Protein AF-A0A7C4VGH4-F1 (afdb_monomer_lite)

Secondary structure (DSSP, 8-state):
--------------PPP---------HHHHHHHHHHHHHHHHSS--------PPP----PPPGGG----TTHHHHHHHIIIIIITTS-HHHHHHHHHSSSPSSTTTTHHHHHHHHHHHHHHHHH--HHHHHHHHHHHHHHHTT--TTS--SSS-GGGTTSTTHHHHHHHHHHHHHHHHHHH--HHHHHHHHHHHHH-

Structure (mmCIF, N/CA/C/O backbone):
data_AF-A0A7C4VGH4-F1
#
_entry.id   AF-A0A7C4VGH4-F1
#
loop_
_atom_site.group_PDB
_atom_site.id
_atom_site.type_symbol
_atom_site.label_atom_id
_atom_site.label_alt_id
_atom_site.label_comp_id
_atom_site.label_asym_id
_atom_site.label_entity_id
_atom_site.label_seq_id
_atom_site.pdbx_PDB_ins_code
_atom_site.Cartn_x
_atom_site.Cartn_y
_atom_site.Cartn_z
_atom_site.occupancy
_atom_site.B_iso_or_equiv
_atom_site.auth_seq_id
_atom_site.auth_comp_id
_atom_site.auth_asym_id
_atom_site.auth_atom_id
_atom_site.pdbx_PDB_model_num
ATOM 1 N N . MET A 1 1 ? 42.810 -84.597 98.123 1.00 38.22 1 MET A N 1
ATOM 2 C CA . MET A 1 1 ? 43.592 -83.601 98.888 1.00 38.22 1 MET A CA 1
ATOM 3 C C . MET A 1 1 ? 42.837 -82.286 98.804 1.00 38.22 1 MET A C 1
ATOM 5 O O . MET A 1 1 ? 42.809 -81.702 97.735 1.00 38.22 1 MET A O 1
ATOM 9 N N . ASN A 1 2 ? 41.907 -82.089 99.745 1.00 35.78 2 ASN A N 1
ATOM 10 C CA . ASN A 1 2 ? 41.970 -81.128 100.873 1.00 35.78 2 ASN A CA 1
ATOM 11 C C . ASN A 1 2 ? 41.514 -79.740 100.384 1.00 35.78 2 ASN A C 1
ATOM 13 O O . ASN A 1 2 ? 42.068 -79.248 99.418 1.00 35.78 2 ASN A O 1
ATOM 17 N N . SER A 1 3 ? 40.523 -79.043 100.936 1.00 38.53 3 SER A N 1
ATOM 18 C CA . SER A 1 3 ? 39.948 -79.003 102.288 1.00 38.53 3 SER A CA 1
ATOM 19 C C . SER A 1 3 ? 38.599 -78.262 102.170 1.00 38.53 3 SER A C 1
ATOM 21 O O . SER A 1 3 ? 38.535 -77.242 101.492 1.00 38.53 3 SER A O 1
ATOM 23 N N . LEU A 1 4 ? 37.458 -78.814 102.598 1.00 36.56 4 LEU A N 1
ATOM 24 C CA . LEU A 1 4 ? 36.802 -78.544 103.896 1.00 36.56 4 LEU A CA 1
ATOM 25 C C . LEU A 1 4 ? 37.105 -77.144 104.457 1.00 36.56 4 LEU A C 1
ATOM 27 O O . LEU A 1 4 ? 38.232 -76.830 104.811 1.00 36.56 4 LEU A O 1
ATOM 31 N N . SER A 1 5 ? 36.139 -76.239 104.329 1.00 46.47 5 SER A N 1
ATOM 32 C CA . SER A 1 5 ? 35.181 -75.856 105.375 1.00 46.47 5 SER A CA 1
ATOM 33 C C . SER A 1 5 ? 35.765 -74.848 106.350 1.00 46.47 5 SER A C 1
ATOM 35 O O . SER A 1 5 ? 36.613 -75.199 107.158 1.00 46.47 5 SER A O 1
ATOM 37 N N . GLU A 1 6 ? 35.191 -73.653 106.370 1.00 38.16 6 GLU A N 1
ATOM 38 C CA . GLU A 1 6 ? 35.018 -72.949 107.628 1.00 38.16 6 GLU A CA 1
ATOM 39 C C . GLU A 1 6 ? 33.749 -72.109 107.585 1.00 38.16 6 GLU A C 1
ATOM 41 O O . GLU A 1 6 ? 33.319 -71.583 106.558 1.00 38.16 6 GLU A O 1
ATOM 46 N N . ARG A 1 7 ? 33.075 -72.149 108.722 1.00 46.25 7 ARG A N 1
ATOM 47 C CA . ARG A 1 7 ? 31.714 -71.710 108.963 1.00 46.25 7 ARG A CA 1
ATOM 48 C C . ARG A 1 7 ? 31.812 -70.381 109.735 1.00 46.25 7 ARG A C 1
ATOM 50 O O . ARG A 1 7 ? 32.806 -70.134 110.404 1.00 46.25 7 ARG A O 1
ATOM 57 N N . VAL A 1 8 ? 30.696 -69.650 109.762 1.00 43.22 8 VAL A N 1
ATOM 58 C CA . VAL A 1 8 ? 30.298 -68.645 110.776 1.00 43.22 8 VAL A CA 1
ATOM 59 C C . VAL A 1 8 ? 30.835 -67.204 110.605 1.00 43.22 8 VAL A C 1
ATOM 61 O O . VAL A 1 8 ? 32.018 -66.945 110.732 1.00 43.22 8 VAL A O 1
ATOM 64 N N . PHE A 1 9 ? 29.968 -66.207 110.370 1.00 37.53 9 PHE A N 1
ATOM 65 C CA . PHE A 1 9 ? 29.225 -65.438 111.388 1.00 37.53 9 PHE A CA 1
ATOM 66 C C . PHE A 1 9 ? 28.401 -64.302 110.755 1.00 37.53 9 PHE A C 1
ATOM 68 O O . PHE A 1 9 ? 28.796 -63.651 109.793 1.00 37.53 9 PHE A O 1
ATOM 75 N N . HIS A 1 10 ? 27.219 -64.087 111.329 1.00 50.16 10 HIS A N 1
ATOM 76 C CA . HIS A 1 10 ? 26.224 -63.094 110.944 1.00 50.16 10 HIS A CA 1
ATOM 77 C C . HIS A 1 10 ? 26.694 -61.641 111.093 1.00 50.16 10 HIS A C 1
ATOM 79 O O . HIS A 1 10 ? 27.145 -61.231 112.161 1.00 50.16 10 HIS A O 1
ATOM 85 N N . ARG A 1 11 ? 26.359 -60.810 110.100 1.00 39.22 11 ARG A N 1
ATOM 86 C CA . ARG A 1 11 ? 26.034 -59.396 110.326 1.00 39.22 11 ARG A CA 1
ATOM 87 C C . ARG A 1 11 ? 24.906 -58.984 109.381 1.00 39.22 11 ARG A C 1
ATOM 89 O O . ARG A 1 11 ? 25.062 -59.036 108.169 1.00 39.22 11 ARG A O 1
ATOM 96 N N . LYS A 1 12 ? 23.750 -58.615 109.945 1.00 53.31 12 LYS A N 1
ATOM 97 C CA . LYS A 1 12 ? 22.639 -58.002 109.203 1.00 53.31 12 LYS A CA 1
ATOM 98 C C . LYS A 1 12 ? 23.122 -56.670 108.625 1.00 53.31 12 LYS A C 1
ATOM 100 O O . LYS A 1 12 ? 23.252 -55.699 109.366 1.00 53.31 12 LYS A O 1
ATOM 105 N N . THR A 1 13 ? 23.361 -56.623 107.322 1.00 45.12 13 THR A N 1
ATOM 106 C CA . THR A 1 13 ? 23.526 -55.386 106.558 1.00 45.12 13 THR A CA 1
ATOM 107 C C . THR A 1 13 ? 22.287 -55.211 105.689 1.00 45.12 13 THR A C 1
ATOM 109 O O . THR A 1 13 ? 21.919 -56.079 104.903 1.00 45.12 13 THR A O 1
ATOM 112 N N . LYS A 1 14 ? 21.574 -54.106 105.912 1.00 51.22 14 LYS A N 1
ATOM 113 C CA . LYS A 1 14 ? 20.416 -53.694 105.117 1.00 51.22 14 LYS A CA 1
ATOM 114 C C . LYS A 1 14 ? 20.932 -53.403 103.700 1.00 51.22 14 LYS A C 1
ATOM 116 O O . LYS A 1 14 ? 21.751 -52.500 103.544 1.00 51.22 14 LYS A O 1
ATOM 121 N N . SER A 1 15 ? 20.536 -54.200 102.709 1.00 43.75 15 SER A N 1
ATOM 122 C CA . SER A 1 15 ? 20.876 -53.945 101.305 1.00 43.75 15 SER A CA 1
ATOM 123 C C . SER A 1 15 ? 20.031 -52.787 100.747 1.00 43.75 15 SER A C 1
ATOM 125 O O . SER A 1 15 ? 18.945 -52.533 101.276 1.00 43.75 15 SER A O 1
ATOM 127 N N . PRO A 1 16 ? 20.527 -52.064 99.728 1.00 43.16 16 PRO A N 1
ATOM 128 C CA . PRO A 1 16 ? 20.005 -50.762 99.317 1.00 43.16 16 PRO A CA 1
ATOM 129 C C . PRO A 1 16 ? 18.616 -50.870 98.686 1.00 43.16 16 PRO A C 1
ATOM 131 O O . PRO A 1 16 ? 18.324 -51.846 97.999 1.00 43.16 16 PRO A O 1
ATOM 134 N N . GLU A 1 17 ? 17.784 -49.846 98.883 1.00 47.56 17 GLU A N 1
ATOM 135 C CA . GLU A 1 17 ? 16.592 -49.637 98.061 1.00 47.56 17 GLU A CA 1
ATOM 136 C C . GLU A 1 17 ? 17.015 -49.510 96.593 1.00 47.56 17 GLU A C 1
ATOM 138 O O . GLU A 1 17 ? 17.749 -48.597 96.211 1.00 47.56 17 GLU A O 1
ATOM 143 N N . GLU A 1 18 ? 16.557 -50.447 95.769 1.00 37.97 18 GLU A N 1
ATOM 144 C CA . GLU A 1 18 ? 16.587 -50.323 94.319 1.00 37.97 18 GLU A CA 1
ATOM 145 C C . GLU A 1 18 ? 15.655 -49.169 93.926 1.00 37.97 18 GLU A C 1
ATOM 147 O O . GLU A 1 18 ? 14.433 -49.250 94.081 1.00 37.97 18 GLU A O 1
ATOM 152 N N . ILE A 1 19 ? 16.222 -48.073 93.416 1.00 46.62 19 ILE A N 1
ATOM 153 C CA . ILE A 1 19 ? 15.446 -47.021 92.758 1.00 46.62 19 ILE A CA 1
ATOM 154 C C . ILE A 1 19 ? 14.902 -47.614 91.457 1.00 46.62 19 ILE A C 1
ATOM 156 O O . ILE A 1 19 ? 15.563 -47.628 90.420 1.00 46.62 19 ILE A O 1
ATOM 160 N N . GLN A 1 20 ? 13.670 -48.107 91.517 1.00 40.91 20 GLN A N 1
ATOM 161 C CA . GLN A 1 20 ? 12.860 -48.406 90.343 1.00 40.91 20 GLN A CA 1
ATOM 162 C C . GLN A 1 20 ? 12.523 -47.080 89.644 1.00 40.91 20 GLN A C 1
ATOM 164 O O . GLN A 1 20 ? 11.580 -46.379 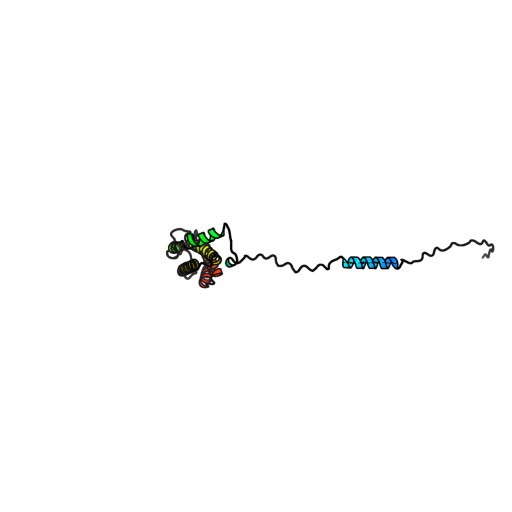90.023 1.00 40.91 20 GLN A O 1
ATOM 169 N N . ILE A 1 21 ? 13.296 -46.714 88.618 1.00 48.56 21 ILE A N 1
ATOM 170 C CA . ILE A 1 21 ? 12.916 -45.645 87.689 1.00 48.56 21 ILE A CA 1
ATOM 171 C C . ILE A 1 21 ? 11.685 -46.147 86.931 1.00 48.56 21 ILE A C 1
ATOM 173 O O . ILE A 1 21 ? 11.795 -46.962 86.017 1.00 48.56 21 ILE A O 1
ATOM 177 N N . LYS A 1 22 ? 10.495 -45.679 87.324 1.00 46.50 22 LYS A N 1
ATOM 178 C CA . LYS A 1 22 ? 9.258 -45.932 86.580 1.00 46.50 22 LYS A CA 1
ATOM 179 C C . LYS A 1 22 ? 9.413 -45.350 85.175 1.00 46.50 22 LYS A C 1
ATOM 181 O O . LYS A 1 22 ? 9.339 -44.137 84.983 1.00 46.50 22 LYS A O 1
ATOM 186 N N . THR A 1 23 ? 9.612 -46.220 84.192 1.00 58.44 23 THR A N 1
ATOM 187 C CA . THR A 1 23 ? 9.491 -45.912 82.766 1.00 58.44 23 THR A CA 1
ATOM 188 C C . THR A 1 23 ? 8.040 -45.560 82.469 1.00 58.44 23 THR A C 1
ATOM 190 O O . THR A 1 23 ? 7.214 -46.415 82.161 1.00 58.44 23 THR A O 1
ATOM 193 N N . GLY A 1 24 ? 7.716 -44.285 82.618 1.00 53.38 24 GLY A N 1
ATOM 194 C CA . GLY A 1 24 ? 6.438 -43.721 82.232 1.00 53.38 24 GLY A CA 1
ATOM 195 C C . GLY A 1 24 ? 6.696 -42.356 81.636 1.00 53.38 24 GLY A C 1
ATOM 196 O O . GLY A 1 24 ? 6.497 -41.349 82.310 1.00 53.38 24 GLY A O 1
ATOM 197 N N . LEU A 1 25 ? 7.160 -42.310 80.381 1.00 49.09 25 LEU A N 1
ATOM 198 C CA . LEU A 1 25 ? 6.974 -41.103 79.582 1.00 49.09 25 LEU A CA 1
ATOM 199 C C . LEU A 1 25 ? 5.462 -40.865 79.555 1.00 49.09 25 LEU A C 1
ATOM 201 O O . LEU A 1 25 ? 4.715 -41.621 78.940 1.00 49.09 25 LEU A O 1
ATOM 205 N N . SER A 1 26 ? 5.019 -39.896 80.351 1.00 59.47 26 SER A N 1
ATOM 206 C CA . SER A 1 26 ? 3.613 -39.646 80.634 1.00 59.47 26 SER A CA 1
ATOM 207 C C . SER A 1 26 ? 2.831 -39.501 79.329 1.00 59.47 26 SER A C 1
ATOM 209 O O . SER A 1 26 ? 3.248 -38.751 78.443 1.00 59.47 26 SER A O 1
ATOM 211 N N . ASN A 1 27 ? 1.666 -40.155 79.238 1.00 56.47 27 ASN A N 1
ATOM 212 C CA . ASN A 1 27 ? 0.694 -39.980 78.150 1.00 56.47 27 ASN A CA 1
ATOM 213 C C . ASN A 1 27 ? 0.396 -38.496 77.854 1.00 56.47 27 ASN A C 1
ATOM 215 O O . ASN A 1 27 ? -0.056 -38.173 76.758 1.00 56.47 27 ASN A O 1
ATOM 219 N N . PHE A 1 28 ? 0.686 -37.599 78.803 1.00 63.88 28 PHE A N 1
ATOM 220 C CA . PHE A 1 28 ? 0.626 -36.146 78.672 1.00 63.88 28 PHE A CA 1
ATOM 221 C C . PHE A 1 28 ? 1.618 -35.563 77.646 1.00 63.88 28 PHE A C 1
ATOM 223 O O . PHE A 1 28 ? 1.255 -34.686 76.872 1.00 63.88 28 PHE A O 1
ATOM 230 N N . ILE A 1 29 ? 2.857 -36.065 77.576 1.00 64.56 29 ILE A N 1
ATOM 231 C CA . ILE A 1 29 ? 3.861 -35.578 76.610 1.00 64.56 29 ILE A CA 1
ATOM 232 C C . ILE A 1 29 ? 3.494 -36.036 75.194 1.00 64.56 29 ILE A C 1
ATOM 234 O O . ILE A 1 29 ? 3.581 -35.263 74.242 1.00 64.56 29 ILE A O 1
ATOM 238 N N . ILE A 1 30 ? 3.012 -37.274 75.061 1.00 62.44 30 ILE A N 1
ATOM 239 C CA . ILE A 1 30 ? 2.578 -37.837 73.777 1.00 62.44 30 ILE A CA 1
ATOM 240 C C . ILE A 1 30 ? 1.340 -37.093 73.252 1.00 62.44 30 ILE A C 1
ATOM 242 O O . ILE A 1 30 ? 1.278 -36.761 72.070 1.00 62.44 30 ILE A O 1
ATOM 246 N N . THR A 1 31 ? 0.384 -36.758 74.125 1.00 63.25 31 THR A N 1
ATOM 247 C CA . THR A 1 31 ? -0.795 -35.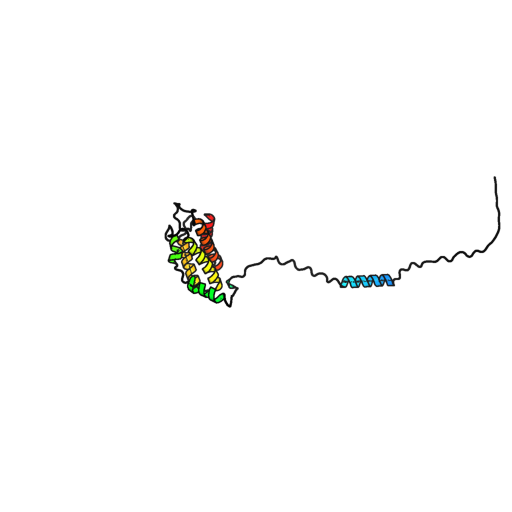962 73.735 1.00 63.25 31 THR A CA 1
ATOM 248 C C . THR A 1 31 ? -0.449 -34.514 73.394 1.00 63.25 31 THR A C 1
ATOM 250 O O . THR A 1 31 ? -1.012 -33.986 72.437 1.00 63.25 31 THR A O 1
ATOM 253 N N . GLN A 1 32 ? 0.508 -33.878 74.082 1.00 66.44 32 GLN A N 1
ATOM 254 C CA . GLN A 1 32 ? 0.959 -32.531 73.707 1.00 66.44 32 GLN A CA 1
ATOM 255 C C . GLN A 1 32 ? 1.720 -32.499 72.376 1.00 66.44 32 GLN A C 1
ATOM 257 O O . GLN A 1 32 ? 1.494 -31.594 71.574 1.00 66.44 32 GLN A O 1
ATOM 262 N N . LEU A 1 33 ? 2.554 -33.504 72.090 1.00 67.69 33 LEU A N 1
ATOM 263 C CA . LEU A 1 33 ? 3.225 -33.630 70.791 1.00 67.69 33 LEU A CA 1
ATOM 264 C C . LEU A 1 33 ? 2.226 -33.877 69.650 1.00 67.69 33 LEU A C 1
ATOM 266 O O . LEU A 1 33 ? 2.365 -33.287 68.579 1.00 67.69 33 LEU A O 1
ATOM 270 N N . ALA A 1 34 ? 1.185 -34.682 69.886 1.00 65.19 34 ALA A N 1
ATOM 271 C CA . ALA A 1 34 ? 0.118 -34.902 68.911 1.00 65.19 34 ALA A CA 1
ATOM 272 C C . ALA A 1 34 ? -0.702 -33.624 68.640 1.00 65.19 34 ALA A C 1
ATOM 274 O O . ALA A 1 34 ? -1.027 -33.341 67.486 1.00 65.19 34 ALA A O 1
ATOM 275 N N . LEU A 1 35 ? -0.983 -32.815 69.672 1.00 64.06 35 LEU A N 1
ATOM 276 C CA . LEU A 1 35 ? -1.656 -31.519 69.510 1.00 64.06 35 LEU A CA 1
ATOM 277 C C . LEU A 1 35 ? -0.796 -30.517 68.724 1.00 64.06 35 LEU A C 1
ATOM 279 O O . LEU A 1 35 ? -1.312 -29.820 67.852 1.00 64.06 35 LEU A O 1
ATOM 283 N N . LEU A 1 36 ? 0.513 -30.466 68.997 1.00 64.50 36 LEU A N 1
ATOM 284 C CA . LEU A 1 36 ? 1.454 -29.621 68.257 1.00 64.50 36 LEU A CA 1
ATOM 285 C C . LEU A 1 36 ? 1.549 -30.027 66.781 1.00 64.50 36 LEU A C 1
ATOM 287 O O . LEU A 1 36 ? 1.544 -29.155 65.917 1.00 64.50 36 LEU A O 1
ATOM 291 N N . ALA A 1 37 ? 1.573 -31.328 66.478 1.00 61.38 37 ALA A N 1
ATOM 292 C CA . ALA A 1 37 ? 1.588 -31.822 65.102 1.00 61.38 37 ALA A CA 1
ATOM 293 C C . ALA A 1 37 ? 0.288 -31.488 64.343 1.00 61.38 37 ALA A C 1
ATOM 295 O O . ALA A 1 37 ? 0.339 -31.083 63.181 1.00 61.38 37 ALA A O 1
ATOM 296 N N . ALA A 1 38 ? -0.869 -31.594 65.006 1.00 61.81 38 ALA A N 1
ATOM 297 C CA . ALA A 1 38 ? -2.164 -31.240 64.421 1.00 61.81 38 ALA A CA 1
ATOM 298 C C . ALA A 1 38 ? -2.299 -29.727 64.158 1.00 61.81 38 ALA A C 1
ATOM 300 O O . ALA A 1 38 ? -2.820 -29.325 63.117 1.00 61.81 38 ALA A O 1
ATOM 301 N N . LEU A 1 39 ? -1.775 -28.888 65.059 1.00 60.81 39 LEU A N 1
ATOM 302 C CA . LEU A 1 39 ? -1.709 -27.434 64.869 1.00 60.81 39 LEU A CA 1
ATOM 303 C C . LEU A 1 39 ? -0.739 -27.042 63.743 1.00 60.81 39 LEU A C 1
ATOM 305 O O . LEU A 1 39 ? -1.007 -26.097 63.004 1.00 60.81 39 LEU A O 1
ATOM 309 N N . TRP A 1 40 ? 0.357 -27.784 63.564 1.00 57.62 40 TRP A N 1
ATOM 310 C CA . TRP A 1 40 ? 1.326 -27.532 62.494 1.00 57.62 40 TRP A CA 1
ATOM 311 C C . TRP A 1 40 ? 0.773 -27.892 61.107 1.00 57.62 40 TRP A C 1
ATOM 313 O O . TRP A 1 40 ? 0.980 -27.150 60.147 1.00 57.62 40 TRP A O 1
ATOM 323 N N . ALA A 1 41 ? -0.006 -28.973 61.006 1.00 57.88 41 ALA A N 1
ATOM 324 C CA . ALA A 1 41 ? -0.639 -29.395 59.755 1.00 57.88 41 ALA A CA 1
ATOM 325 C C . ALA A 1 41 ? -1.735 -28.428 59.261 1.00 57.88 41 ALA A C 1
ATOM 327 O O . ALA A 1 41 ? -1.968 -28.338 58.059 1.00 57.88 41 ALA A O 1
ATOM 328 N N . GLY A 1 42 ? -2.385 -27.682 60.164 1.00 58.59 42 GLY A N 1
ATOM 329 C CA . GLY A 1 42 ? -3.404 -26.682 59.816 1.00 58.59 42 GLY A CA 1
ATOM 330 C C . GLY A 1 42 ? -2.856 -25.311 59.396 1.00 58.59 42 GLY A C 1
ATOM 331 O O . GLY A 1 42 ? -3.598 -24.511 58.832 1.00 58.59 42 GLY A O 1
ATOM 332 N N . CYS A 1 43 ? -1.573 -25.029 59.658 1.00 59.16 43 CYS A N 1
ATOM 333 C CA . CYS A 1 43 ? -0.945 -23.729 59.378 1.00 59.16 43 CYS A CA 1
ATOM 334 C C . CYS A 1 43 ? -0.308 -23.619 57.989 1.00 59.16 43 CYS A C 1
ATOM 336 O O . CYS A 1 43 ? 0.034 -22.514 57.568 1.00 59.16 43 CYS A O 1
ATOM 338 N N . PHE A 1 44 ? -0.161 -24.724 57.260 1.00 59.50 44 PHE A N 1
ATOM 339 C CA . PHE A 1 44 ? 0.195 -24.654 55.851 1.00 59.50 44 PHE A CA 1
ATOM 340 C C . PHE A 1 44 ? -1.101 -24.580 55.052 1.00 59.50 44 PHE A C 1
ATOM 342 O O . PHE A 1 44 ? -1.793 -25.596 54.953 1.00 59.50 44 PHE A O 1
ATOM 349 N N . PRO A 1 45 ? -1.466 -23.419 54.467 1.00 63.25 45 PRO A N 1
ATOM 350 C CA . PRO A 1 45 ? -2.452 -23.457 53.403 1.00 63.25 45 PRO A CA 1
ATOM 351 C C . PRO A 1 45 ? -1.933 -24.494 52.411 1.00 63.25 45 PRO A C 1
ATOM 353 O O . PRO A 1 45 ? -0.783 -24.378 51.980 1.00 63.25 45 PRO A O 1
ATOM 356 N N . LEU A 1 46 ? -2.732 -25.528 52.101 1.00 62.31 46 LEU A N 1
ATOM 357 C CA . LEU A 1 46 ? -2.470 -26.366 50.934 1.00 62.31 46 LEU A CA 1
ATOM 358 C C . LEU A 1 46 ? -2.218 -25.368 49.817 1.00 62.31 46 LEU A C 1
ATOM 360 O O . LEU A 1 46 ? -3.143 -24.644 49.436 1.00 62.31 46 LEU A O 1
ATOM 364 N N . GLY A 1 47 ? -0.955 -25.239 49.405 1.00 63.25 47 GLY A N 1
ATOM 365 C CA . GLY A 1 47 ? -0.578 -24.281 48.390 1.00 63.25 47 GLY A CA 1
ATOM 366 C C . GLY A 1 47 ? -1.486 -24.596 47.227 1.00 63.25 47 GLY A C 1
ATOM 367 O O . GLY A 1 47 ? -1.410 -25.701 46.689 1.00 63.25 47 GLY A O 1
ATOM 368 N N . LYS A 1 48 ? -2.421 -23.691 46.908 1.00 63.59 48 LYS A N 1
ATOM 369 C CA . LYS A 1 48 ? -3.152 -23.800 45.654 1.00 63.59 48 LYS A CA 1
ATOM 370 C C . LYS A 1 48 ? -2.042 -23.936 44.633 1.00 63.59 48 LYS A C 1
ATOM 372 O O . LYS A 1 48 ? -1.230 -23.018 44.527 1.00 63.59 48 LYS A O 1
ATOM 377 N N . ALA A 1 49 ? -1.944 -25.099 43.991 1.00 65.75 49 ALA A N 1
ATOM 378 C CA . ALA A 1 49 ? -1.057 -25.250 42.860 1.00 65.75 49 ALA A CA 1
ATOM 379 C C . ALA A 1 49 ? -1.401 -24.064 41.967 1.00 65.75 49 ALA A C 1
ATOM 381 O O . ALA A 1 49 ? -2.561 -23.916 41.568 1.00 65.75 49 ALA A O 1
ATOM 382 N N . PHE A 1 50 ? -0.457 -23.134 41.807 1.00 63.22 50 PHE A N 1
ATOM 383 C CA . PHE A 1 50 ? -0.669 -22.027 40.897 1.00 63.22 50 PHE A CA 1
ATOM 384 C C . PHE A 1 50 ? -1.060 -22.683 39.577 1.00 63.22 50 PHE A C 1
ATOM 386 O O . PHE A 1 50 ? -0.404 -23.640 39.151 1.00 63.22 50 PHE A O 1
ATOM 393 N N . ALA A 1 51 ? -2.184 -22.248 38.998 1.00 68.88 51 ALA A N 1
ATOM 394 C CA . ALA A 1 51 ? -2.541 -22.671 37.654 1.00 68.88 51 ALA A CA 1
ATOM 395 C C . ALA A 1 51 ? -1.284 -22.522 36.790 1.00 68.88 51 ALA A C 1
ATOM 397 O O . ALA A 1 51 ? -0.525 -21.569 37.002 1.00 68.88 51 ALA A O 1
ATOM 398 N N . ALA A 1 52 ? -1.028 -23.500 35.911 1.00 69.88 52 ALA A N 1
ATOM 399 C CA . ALA A 1 52 ? 0.138 -23.473 35.034 1.00 69.88 52 ALA A CA 1
ATOM 400 C C . ALA A 1 52 ? 0.306 -22.045 34.492 1.00 69.88 52 ALA A C 1
ATOM 402 O O . ALA A 1 52 ? -0.711 -21.460 34.106 1.00 69.88 52 ALA A O 1
ATOM 403 N N . PRO A 1 53 ? 1.516 -21.455 34.549 1.00 74.38 53 PRO A N 1
ATOM 404 C CA . PRO A 1 53 ? 1.699 -20.072 34.145 1.00 74.38 53 PRO A CA 1
ATOM 405 C C . PRO A 1 53 ? 1.094 -19.911 32.754 1.00 74.38 53 PRO A C 1
ATOM 407 O O . PRO A 1 53 ? 1.477 -20.640 31.836 1.00 74.38 53 PRO A O 1
ATOM 410 N N . GLU A 1 54 ? 0.108 -19.015 32.627 1.00 71.38 54 GLU A N 1
ATOM 411 C CA . GLU A 1 54 ? -0.366 -18.575 31.317 1.00 71.38 54 GLU A CA 1
ATOM 412 C C . GLU A 1 54 ? 0.889 -18.263 30.498 1.00 71.38 54 GLU A C 1
ATOM 414 O O . GLU A 1 54 ? 1.761 -17.547 31.010 1.00 71.38 54 GLU A O 1
ATOM 419 N N . PRO A 1 55 ? 1.066 -18.861 29.305 1.00 77.44 55 PRO A N 1
ATOM 420 C CA . PRO A 1 55 ? 2.278 -18.651 28.537 1.00 77.44 55 PRO A CA 1
ATOM 421 C C . PRO A 1 55 ? 2.480 -17.146 28.390 1.00 77.44 55 PRO A C 1
ATOM 423 O O . PRO A 1 55 ? 1.552 -16.454 27.971 1.00 77.44 55 PRO A O 1
ATOM 426 N N . ASP A 1 56 ? 3.664 -16.652 28.772 1.00 85.38 56 ASP A N 1
ATOM 427 C CA . ASP A 1 56 ? 4.048 -15.239 28.683 1.00 85.38 56 ASP A CA 1
ATOM 428 C C . ASP A 1 56 ? 4.097 -14.826 27.207 1.00 85.38 56 ASP A C 1
ATOM 430 O O . ASP A 1 56 ? 5.130 -14.831 26.535 1.00 85.38 56 ASP A O 1
ATOM 434 N N . ARG A 1 57 ? 2.907 -14.602 26.654 1.00 85.12 57 ARG A N 1
ATOM 435 C CA . ARG A 1 57 ? 2.656 -14.370 25.245 1.00 85.12 57 ARG A CA 1
ATOM 436 C C . ARG A 1 57 ? 1.918 -13.059 25.120 1.00 85.12 57 ARG A C 1
ATOM 438 O O . ARG A 1 57 ? 0.723 -12.951 25.380 1.00 85.12 57 ARG A O 1
ATOM 445 N N . GLN A 1 58 ? 2.636 -12.069 24.622 1.00 87.75 58 GLN A N 1
ATOM 446 C CA . GLN A 1 58 ? 2.052 -10.792 24.263 1.00 87.75 58 GLN A CA 1
ATOM 447 C C . GLN A 1 58 ? 1.487 -10.880 22.844 1.00 87.75 58 GLN A C 1
ATOM 449 O O . GLN A 1 58 ? 2.177 -11.281 21.905 1.00 87.75 58 GLN A O 1
ATOM 454 N N . VAL A 1 59 ? 0.216 -10.511 22.686 1.00 89.00 59 VAL A N 1
ATOM 455 C CA . VAL A 1 59 ? -0.436 -10.378 21.380 1.00 89.00 59 VAL A CA 1
ATOM 456 C C . VAL A 1 59 ? -0.780 -8.908 21.138 1.00 89.00 59 VAL A C 1
ATOM 458 O O . VAL A 1 59 ? -1.381 -8.277 22.010 1.00 89.00 59 VAL A O 1
ATOM 461 N N . PRO A 1 60 ? -0.412 -8.327 19.983 1.00 89.44 60 PRO A N 1
ATOM 462 C CA . PRO A 1 60 ? -0.803 -6.960 19.667 1.00 89.44 60 PRO A CA 1
ATOM 463 C C . PRO A 1 60 ? -2.327 -6.817 19.615 1.00 89.44 60 PRO A C 1
ATOM 465 O O . PRO A 1 60 ? -3.026 -7.675 19.070 1.00 89.44 60 PRO A O 1
ATOM 468 N N . PHE A 1 61 ? -2.849 -5.703 20.129 1.00 92.06 61 PHE A N 1
ATOM 469 C CA . PHE A 1 61 ? -4.256 -5.362 19.933 1.00 92.06 61 PHE A CA 1
ATOM 470 C C . PHE A 1 61 ? -4.550 -5.136 18.448 1.00 92.06 61 PHE A C 1
ATOM 472 O O . PHE A 1 61 ? -3.736 -4.578 17.705 1.00 92.06 61 PHE A O 1
ATOM 479 N N . LYS A 1 62 ? -5.759 -5.507 18.018 1.00 91.81 62 LYS A N 1
ATOM 480 C CA . LYS A 1 62 ? -6.246 -5.144 16.687 1.00 91.81 62 LYS A CA 1
ATOM 481 C C . LYS A 1 62 ? -6.338 -3.622 16.607 1.00 91.81 62 LYS A C 1
ATOM 483 O O . LYS A 1 62 ? -6.921 -2.983 17.476 1.00 91.81 62 LYS A O 1
ATOM 488 N N . VAL A 1 63 ? -5.822 -3.031 15.532 1.00 93.81 63 VAL A N 1
ATOM 489 C CA . VAL A 1 63 ? -5.870 -1.568 15.333 1.00 93.81 63 VAL A CA 1
ATOM 490 C C . VAL A 1 63 ? -7.307 -1.037 15.438 1.00 93.81 63 VAL A C 1
ATOM 492 O O . VAL A 1 63 ? -7.549 -0.001 16.051 1.00 93.81 63 VAL A O 1
ATOM 495 N N . SER A 1 64 ? -8.276 -1.786 14.906 1.00 93.44 64 SER A N 1
ATOM 496 C CA . SER A 1 64 ? -9.695 -1.434 14.945 1.00 93.44 64 SER A CA 1
ATOM 497 C C . SER A 1 64 ? -10.323 -1.504 16.341 1.00 93.44 64 SER A C 1
ATOM 499 O O . SER A 1 64 ? -11.364 -0.876 16.540 1.00 93.44 64 SER A O 1
ATOM 501 N N . SER A 1 65 ? -9.714 -2.201 17.309 1.00 95.25 65 SER A N 1
ATOM 502 C CA . SER A 1 65 ? -10.220 -2.317 18.685 1.00 95.25 65 SER A CA 1
ATOM 503 C C . SER A 1 65 ? -9.673 -1.250 19.634 1.00 95.25 65 SER A C 1
ATOM 505 O O . SER A 1 65 ? -10.051 -1.230 20.800 1.00 95.25 65 SER A O 1
ATOM 507 N N . VAL A 1 66 ? -8.786 -0.371 19.163 1.00 93.88 66 VAL A N 1
ATOM 508 C CA . VAL A 1 66 ? -8.200 0.705 19.971 1.00 93.88 66 VAL A CA 1
ATOM 509 C C . VAL A 1 66 ? -8.718 2.049 19.477 1.00 93.88 66 VAL A C 1
ATOM 511 O O . VAL A 1 66 ? -8.777 2.316 18.275 1.00 93.88 66 VAL A O 1
ATOM 514 N N . ARG A 1 67 ? -9.092 2.927 20.407 1.00 94.00 67 ARG A N 1
ATOM 515 C CA . ARG A 1 67 ? -9.366 4.337 20.123 1.00 94.00 67 ARG A CA 1
ATOM 516 C C . ARG A 1 67 ? -8.450 5.187 20.979 1.00 94.00 67 ARG A C 1
ATOM 518 O O . ARG A 1 67 ? -8.455 5.083 22.199 1.00 94.00 67 ARG A O 1
ATOM 525 N N . LEU A 1 68 ? -7.642 5.997 20.311 1.00 94.56 68 LEU A N 1
ATOM 526 C CA . LEU A 1 68 ? -6.791 6.977 20.962 1.00 94.56 68 LEU A CA 1
ATOM 527 C C . LEU A 1 68 ? -7.589 8.262 21.170 1.00 94.56 68 LEU A C 1
ATOM 529 O O . LEU A 1 68 ? -8.472 8.585 20.374 1.00 94.56 68 LEU A O 1
ATOM 533 N N . ALA A 1 69 ? -7.238 8.996 22.218 1.00 94.38 69 ALA A N 1
ATOM 534 C CA . ALA A 1 69 ? -7.780 10.309 22.541 1.00 94.38 69 ALA A CA 1
ATOM 535 C C . ALA A 1 69 ? -6.633 11.303 22.795 1.00 94.38 69 ALA A C 1
ATOM 537 O O . ALA A 1 69 ? -5.453 10.938 22.783 1.00 94.38 69 ALA A O 1
ATOM 538 N N . GLY A 1 70 ? -6.972 12.575 23.006 1.00 96.75 70 GLY A N 1
ATOM 539 C CA . GL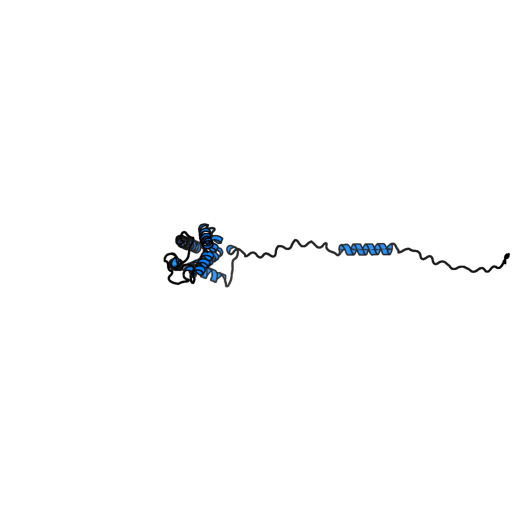Y A 1 70 ? -5.993 13.621 23.302 1.00 96.75 70 GLY A CA 1
ATOM 540 C C . GLY A 1 70 ? -5.087 13.932 22.110 1.00 96.75 70 GLY A C 1
ATOM 541 O O . GLY A 1 70 ? -5.542 13.993 20.973 1.00 96.75 70 GLY A O 1
ATOM 542 N N . PHE A 1 71 ? -3.794 14.137 22.358 1.00 97.38 71 PHE A N 1
ATOM 543 C CA . PHE A 1 71 ? -2.849 14.687 21.377 1.00 97.38 71 PHE A CA 1
ATOM 544 C C . PHE A 1 71 ? -2.722 13.887 20.066 1.00 97.38 71 PHE A C 1
ATOM 546 O O . PHE A 1 71 ? -2.537 14.471 18.995 1.00 97.38 71 PHE A O 1
ATOM 553 N N . LEU A 1 72 ? -2.807 12.554 20.128 1.00 95.50 72 LEU A N 1
ATOM 554 C CA . LEU A 1 72 ? -2.550 11.689 18.971 1.00 95.50 72 LEU A CA 1
ATOM 555 C C . LEU A 1 72 ? -3.755 11.562 18.034 1.00 95.50 72 LEU A C 1
ATOM 557 O O . LEU A 1 72 ? -3.575 11.480 16.818 1.00 95.50 72 LEU A O 1
ATOM 561 N N . GLN A 1 73 ? -4.979 11.578 18.567 1.00 95.56 73 GLN A N 1
ATOM 562 C CA . GLN A 1 73 ? -6.179 11.316 17.771 1.00 95.56 73 GLN A CA 1
ATOM 563 C C . GLN A 1 73 ? -6.365 12.333 16.630 1.00 95.56 73 GLN A C 1
ATOM 565 O O . GLN A 1 73 ? -6.483 11.893 15.483 1.00 95.56 73 GLN A O 1
ATOM 570 N N . PRO A 1 74 ? -6.306 13.664 16.853 1.00 96.44 74 PRO A N 1
ATOM 571 C CA . PRO A 1 74 ? -6.440 14.636 15.771 1.00 96.44 74 PRO A CA 1
ATOM 572 C C . PRO A 1 74 ? -5.365 14.482 14.692 1.00 96.44 74 PRO A C 1
ATOM 574 O O . PRO A 1 74 ? -5.643 14.708 13.518 1.00 96.44 74 PRO A O 1
ATOM 577 N N . ARG A 1 75 ? -4.149 14.052 15.057 1.00 96.44 75 ARG A N 1
ATOM 578 C CA . ARG A 1 75 ? -3.042 13.857 14.107 1.00 96.44 75 ARG A CA 1
ATOM 579 C C . ARG A 1 75 ? -3.260 12.650 13.204 1.00 96.44 75 ARG A C 1
ATOM 581 O O . ARG A 1 75 ? -2.958 12.733 12.017 1.00 96.44 75 ARG A O 1
ATOM 588 N N . ILE A 1 76 ? -3.823 11.567 13.738 1.00 95.38 76 ILE A N 1
ATOM 589 C CA . ILE A 1 76 ? -4.205 10.394 12.939 1.00 95.38 76 ILE A CA 1
ATOM 590 C C . ILE A 1 76 ? -5.311 10.772 11.949 1.00 95.38 76 ILE A C 1
ATOM 592 O O . ILE A 1 76 ? -5.204 10.466 10.762 1.00 95.38 76 ILE A O 1
ATOM 596 N N . ILE A 1 77 ? -6.333 11.507 12.403 1.00 95.75 77 ILE A N 1
ATOM 597 C CA . ILE A 1 77 ? -7.421 11.969 11.526 1.00 95.75 77 ILE A CA 1
ATOM 598 C C . ILE A 1 77 ? -6.905 12.947 10.457 1.00 95.75 77 ILE A C 1
ATOM 600 O O . ILE A 1 77 ? -7.268 12.825 9.286 1.00 95.75 77 ILE A O 1
ATOM 604 N N . ALA A 1 78 ? -6.022 13.879 10.822 1.00 96.31 78 ALA A N 1
ATOM 605 C CA . ALA A 1 78 ? -5.401 14.805 9.877 1.00 96.31 78 ALA A CA 1
ATOM 606 C C . ALA A 1 78 ? -4.503 14.080 8.862 1.00 96.31 78 ALA A C 1
ATOM 608 O O . ALA A 1 78 ? -4.534 14.404 7.678 1.00 96.31 78 ALA A O 1
ATOM 609 N N . ASN A 1 79 ? -3.745 13.062 9.281 1.00 96.62 79 ASN A N 1
ATOM 610 C CA . ASN A 1 79 ? -2.968 12.230 8.364 1.00 96.62 79 ASN A CA 1
ATOM 611 C C . ASN A 1 79 ? -3.875 11.497 7.358 1.00 96.62 79 ASN A C 1
ATOM 613 O O . ASN A 1 79 ? -3.598 11.531 6.157 1.00 96.62 79 ASN A O 1
ATOM 617 N N . ALA A 1 80 ? -4.981 10.906 7.824 1.00 96.00 80 ALA A N 1
ATOM 618 C CA . ALA A 1 80 ? -5.950 10.234 6.960 1.00 96.00 80 ALA A CA 1
ATOM 619 C C . ALA A 1 80 ? -6.487 11.173 5.867 1.00 96.00 80 ALA A C 1
ATOM 621 O O . ALA A 1 80 ? -6.417 10.856 4.677 1.00 96.00 80 ALA A O 1
ATOM 622 N N . ARG A 1 81 ? -6.963 12.356 6.273 1.00 94.69 81 ARG A N 1
ATOM 623 C CA . ARG A 1 81 ? -7.654 13.309 5.393 1.00 94.69 81 ARG A CA 1
ATOM 624 C C . ARG A 1 81 ? -6.709 14.142 4.536 1.00 94.69 81 ARG A C 1
ATOM 626 O O . ARG A 1 81 ? -6.883 14.225 3.327 1.00 94.69 81 ARG A O 1
ATOM 633 N N . SER A 1 82 ? -5.692 14.734 5.147 1.00 95.50 82 SER A N 1
ATOM 634 C CA . SER A 1 82 ? -4.856 15.748 4.496 1.00 95.50 82 SER A CA 1
ATOM 635 C C . SER A 1 82 ? -3.597 15.179 3.850 1.00 95.50 82 SER A C 1
ATOM 637 O O . SER A 1 82 ? -2.954 15.877 3.073 1.00 95.50 82 SER A O 1
ATOM 639 N N . ARG A 1 83 ? -3.215 13.928 4.156 1.00 96.12 83 ARG A N 1
ATOM 640 C CA . ARG A 1 83 ? -2.010 13.305 3.586 1.00 96.12 83 ARG A CA 1
ATOM 641 C C . ARG A 1 83 ? -2.313 12.079 2.740 1.00 96.12 83 ARG A C 1
ATOM 643 O O . ARG A 1 83 ? -1.855 12.022 1.601 1.00 96.12 83 ARG A O 1
ATOM 650 N N . LEU A 1 84 ? -3.023 11.099 3.295 1.00 98.25 84 LEU A N 1
ATOM 651 C CA . LEU A 1 84 ? -3.253 9.819 2.622 1.00 98.25 84 LEU A CA 1
ATOM 652 C C . LEU A 1 84 ? -4.303 9.947 1.518 1.00 98.25 84 LEU A C 1
ATOM 654 O O . LEU A 1 84 ? -4.033 9.542 0.386 1.00 98.25 84 LEU A O 1
ATOM 658 N N . LEU A 1 85 ? -5.447 10.571 1.815 1.00 97.75 85 LEU A N 1
ATOM 659 C CA . LEU A 1 85 ? -6.489 10.845 0.821 1.00 97.75 85 LEU A CA 1
ATOM 660 C C . LEU A 1 85 ? -6.039 11.841 -0.254 1.00 97.75 85 LEU A C 1
ATOM 662 O O . LEU A 1 85 ? -6.371 11.655 -1.423 1.00 97.75 85 LEU A O 1
ATOM 666 N N . ALA A 1 86 ? -5.244 12.847 0.112 1.00 97.25 86 ALA A N 1
ATOM 667 C CA . ALA A 1 86 ? -4.762 13.877 -0.809 1.00 97.25 86 ALA A CA 1
ATOM 668 C C . ALA A 1 86 ? -3.617 13.421 -1.735 1.00 97.25 86 ALA A C 1
ATOM 670 O O . ALA A 1 86 ? -3.292 14.126 -2.684 1.00 97.25 86 ALA A O 1
ATOM 671 N N . MET A 1 87 ? -2.985 12.268 -1.477 1.00 97.75 87 MET A N 1
ATOM 672 C CA . MET A 1 87 ? -1.863 11.791 -2.294 1.00 97.75 87 MET A CA 1
ATOM 673 C C . MET A 1 87 ? -2.303 11.516 -3.737 1.00 97.75 87 MET A C 1
ATOM 675 O O . MET A 1 87 ? -3.276 10.798 -3.940 1.00 97.75 87 MET A O 1
ATOM 679 N N . ASP A 1 88 ? -1.582 12.019 -4.734 1.00 98.06 88 ASP A N 1
ATOM 680 C CA . ASP A 1 88 ? -1.912 11.738 -6.132 1.00 98.06 88 ASP A CA 1
ATOM 681 C C . ASP A 1 88 ? -1.693 10.254 -6.489 1.00 98.06 88 ASP A C 1
ATOM 683 O O . ASP A 1 88 ? -0.627 9.687 -6.249 1.00 98.06 88 ASP A O 1
ATOM 687 N N . GLU A 1 89 ? -2.716 9.614 -7.063 1.00 98.25 89 GLU A N 1
ATOM 688 C CA . GLU A 1 89 ? -2.649 8.196 -7.440 1.00 98.25 89 GLU A CA 1
ATOM 689 C C . GLU A 1 89 ? -1.727 7.983 -8.646 1.00 98.25 89 GLU A C 1
ATOM 691 O O . GLU A 1 89 ? -1.057 6.955 -8.726 1.00 98.25 89 GLU A O 1
ATOM 696 N N . GLY A 1 90 ? -1.683 8.946 -9.577 1.00 98.00 90 GLY A N 1
ATOM 697 C CA . GLY A 1 90 ? -0.793 8.901 -10.737 1.00 98.00 90 GLY A CA 1
ATOM 698 C C . GLY A 1 90 ? 0.673 8.880 -10.318 1.00 98.00 90 GLY A C 1
ATOM 699 O O . GLY A 1 90 ? 1.414 7.988 -10.716 1.00 98.00 90 GLY A O 1
ATOM 700 N N . ALA A 1 91 ? 1.067 9.792 -9.436 1.00 97.12 91 ALA A N 1
ATOM 701 C CA . ALA A 1 91 ? 2.418 9.902 -8.907 1.00 97.12 91 ALA A CA 1
ATOM 702 C C . ALA A 1 91 ? 2.864 8.638 -8.158 1.00 97.12 91 ALA A C 1
ATOM 704 O O . ALA A 1 91 ? 4.007 8.212 -8.315 1.00 97.12 91 ALA A O 1
ATOM 705 N N . LEU A 1 92 ? 1.972 8.006 -7.381 1.00 98.19 92 LEU A N 1
ATOM 706 C CA . LEU A 1 92 ? 2.284 6.747 -6.690 1.00 98.19 92 LEU A CA 1
ATOM 707 C C . LEU A 1 92 ? 2.613 5.608 -7.664 1.00 98.19 92 LEU A C 1
ATOM 709 O O . LEU A 1 92 ? 3.442 4.755 -7.356 1.00 98.19 92 LEU A O 1
ATOM 713 N N . LEU A 1 93 ? 1.944 5.578 -8.817 1.00 98.62 93 LEU A N 1
ATOM 714 C CA . LEU A 1 93 ? 1.972 4.451 -9.749 1.00 98.62 93 LEU A CA 1
ATOM 715 C C . LEU A 1 93 ? 2.823 4.704 -10.994 1.00 98.62 93 LEU A C 1
ATOM 717 O O . LEU A 1 93 ? 3.084 3.763 -11.742 1.00 98.62 93 LEU A O 1
ATOM 721 N N . ALA A 1 94 ? 3.296 5.937 -11.193 1.00 97.88 94 ALA A N 1
ATOM 722 C CA . ALA A 1 94 ? 3.962 6.377 -12.413 1.00 97.88 94 ALA A CA 1
ATOM 723 C C . ALA A 1 94 ? 5.095 5.438 -12.846 1.00 97.88 94 ALA A C 1
ATOM 725 O O . ALA A 1 94 ? 5.117 5.017 -13.997 1.00 97.88 94 ALA A O 1
ATOM 726 N N . GLY A 1 95 ? 5.984 5.048 -11.924 1.00 97.50 95 GLY A N 1
ATOM 727 C CA . GLY A 1 95 ? 7.113 4.163 -12.238 1.00 97.50 95 GLY A CA 1
ATOM 728 C C . GLY A 1 95 ? 6.740 2.701 -12.514 1.00 97.50 95 GLY A C 1
ATOM 729 O O . GLY A 1 95 ? 7.545 1.963 -13.076 1.00 97.50 95 GLY A O 1
ATOM 730 N N . PHE A 1 96 ? 5.542 2.265 -12.118 1.00 98.38 96 PHE A N 1
ATOM 731 C CA . PHE A 1 96 ? 5.035 0.919 -12.404 1.00 98.38 96 PHE A CA 1
ATOM 732 C C . PHE A 1 96 ? 4.302 0.875 -13.744 1.00 98.38 96 PHE A C 1
ATOM 734 O O . PHE A 1 96 ? 4.471 -0.070 -14.516 1.00 98.38 96 PHE A O 1
ATOM 741 N N . GLU A 1 97 ? 3.499 1.904 -14.017 1.00 98.44 97 GLU A N 1
ATOM 742 C CA . GLU A 1 97 ? 2.753 2.054 -15.270 1.00 98.44 97 GLU A CA 1
ATOM 743 C C . GLU A 1 97 ? 3.682 2.435 -16.435 1.00 98.44 97 GLU A C 1
ATOM 745 O O . GLU A 1 97 ? 3.439 2.023 -17.566 1.00 98.44 97 GLU A O 1
ATOM 750 N N . HIS A 1 98 ? 4.784 3.141 -16.154 1.00 97.06 98 HIS A N 1
ATOM 751 C CA . HIS A 1 98 ? 5.782 3.560 -17.137 1.00 97.06 98 HIS A CA 1
ATOM 752 C C . HIS A 1 98 ? 7.196 3.282 -16.611 1.00 97.06 98 HIS A C 1
ATOM 754 O O . HIS A 1 98 ? 7.688 3.959 -15.709 1.00 97.06 98 HIS A O 1
ATOM 760 N N . ARG A 1 99 ? 7.854 2.267 -17.183 1.00 96.75 99 ARG A N 1
ATOM 761 C CA . ARG A 1 99 ? 9.228 1.873 -16.839 1.00 96.75 99 ARG A CA 1
ATOM 762 C C . ARG A 1 99 ? 10.228 2.451 -17.859 1.00 96.75 99 ARG A C 1
ATOM 764 O O . ARG A 1 99 ? 9.912 2.437 -19.048 1.00 96.75 99 ARG A O 1
ATOM 771 N N . PRO A 1 100 ? 11.441 2.865 -17.449 1.00 96.69 100 PRO A N 1
ATOM 772 C CA . PRO A 1 100 ? 11.895 2.934 -16.066 1.00 96.69 100 PRO A CA 1
ATOM 773 C C . PRO A 1 100 ? 11.234 4.096 -15.317 1.00 96.69 100 PRO A C 1
ATOM 775 O O . PRO A 1 100 ? 10.859 5.109 -15.906 1.00 96.69 100 PRO A O 1
ATOM 778 N N . GLY A 1 101 ? 11.121 3.953 -14.001 1.00 94.62 101 GLY A N 1
ATOM 779 C CA . GLY A 1 101 ? 10.681 5.037 -13.132 1.00 94.62 101 GLY A CA 1
ATOM 780 C C . GLY A 1 101 ? 11.602 6.263 -13.195 1.00 94.62 101 GLY A C 1
ATOM 781 O O . GLY A 1 101 ? 12.802 6.140 -13.430 1.00 94.62 101 GLY A O 1
ATOM 782 N N . THR A 1 102 ? 11.056 7.456 -12.937 1.00 94.81 102 THR A N 1
ATOM 783 C CA . THR A 1 102 ? 11.810 8.727 -13.015 1.00 94.81 102 THR A CA 1
ATOM 784 C C . THR A 1 102 ? 12.904 8.868 -11.952 1.00 94.81 102 THR A C 1
ATOM 786 O O . THR A 1 102 ? 13.799 9.697 -12.094 1.00 94.81 102 THR A O 1
ATOM 789 N N . GLN A 1 103 ? 12.843 8.068 -10.884 1.00 94.75 103 GLN A N 1
ATOM 790 C CA . GLN A 1 103 ? 13.856 7.971 -9.836 1.00 94.75 103 GLN A CA 1
ATOM 791 C C . GLN A 1 103 ? 14.040 6.506 -9.444 1.00 94.75 103 GLN A C 1
ATOM 793 O O . GLN A 1 103 ? 13.076 5.741 -9.418 1.00 94.75 103 GLN A O 1
ATOM 798 N N . ALA A 1 104 ? 15.263 6.130 -9.069 1.00 94.50 104 ALA A N 1
ATOM 799 C CA . ALA A 1 104 ? 15.621 4.745 -8.762 1.00 94.50 104 ALA A CA 1
ATOM 800 C C . ALA A 1 104 ? 14.772 4.126 -7.630 1.00 94.50 104 ALA A C 1
ATOM 802 O O . ALA A 1 104 ? 14.492 2.929 -7.651 1.00 94.50 104 ALA A O 1
ATOM 803 N N . TRP A 1 105 ? 14.330 4.935 -6.664 1.00 94.94 105 TRP A N 1
ATOM 804 C CA . TRP A 1 105 ? 13.518 4.506 -5.520 1.00 94.94 105 TRP A CA 1
ATOM 805 C C . TRP A 1 105 ? 12.012 4.746 -5.693 1.00 94.94 105 TRP A C 1
ATOM 807 O O . TRP A 1 105 ? 11.267 4.437 -4.770 1.00 94.94 105 TRP A O 1
ATOM 817 N N . ILE A 1 106 ? 11.530 5.280 -6.826 1.00 96.06 106 ILE A N 1
ATOM 818 C CA . ILE A 1 106 ? 10.136 5.760 -6.968 1.00 96.06 106 ILE A CA 1
ATOM 819 C C . ILE A 1 106 ? 9.079 4.716 -6.580 1.00 96.06 106 ILE A C 1
ATOM 821 O O . ILE A 1 106 ? 8.036 5.054 -6.017 1.00 96.06 106 ILE A O 1
ATOM 825 N N . GLY A 1 107 ? 9.369 3.435 -6.824 1.00 94.62 107 GLY A N 1
ATOM 826 C CA . GLY A 1 107 ? 8.470 2.338 -6.493 1.00 94.62 107 GLY A CA 1
ATOM 827 C C . GLY A 1 107 ? 8.220 2.144 -4.992 1.00 94.62 107 GLY A C 1
ATOM 828 O O . GLY A 1 107 ? 7.241 1.503 -4.616 1.00 94.62 107 GLY A O 1
ATOM 829 N N . GLU A 1 108 ? 9.036 2.728 -4.107 1.00 97.25 108 GLU A N 1
ATOM 830 C CA . GLU A 1 108 ? 8.822 2.627 -2.659 1.00 97.25 108 GLU A CA 1
ATOM 831 C C . GLU A 1 108 ? 7.539 3.336 -2.200 1.00 97.25 108 GLU A C 1
ATOM 833 O O . GLU A 1 108 ? 6.941 2.968 -1.183 1.00 97.25 108 GLU A O 1
ATOM 838 N N . HIS A 1 109 ? 7.126 4.381 -2.926 1.00 97.81 109 HIS A N 1
ATOM 839 C CA . HIS A 1 109 ? 6.097 5.304 -2.463 1.00 97.81 109 HIS A CA 1
ATOM 840 C C . HIS A 1 109 ? 4.723 4.638 -2.395 1.00 97.81 109 HIS A C 1
ATOM 842 O O . HIS A 1 109 ? 4.033 4.807 -1.387 1.00 97.81 109 HIS A O 1
ATOM 848 N N . VAL A 1 110 ? 4.347 3.837 -3.402 1.00 98.44 110 VAL A N 1
ATOM 849 C CA . VAL A 1 110 ? 3.061 3.116 -3.396 1.00 98.44 110 VAL A CA 1
ATOM 850 C C . VAL A 1 110 ? 2.984 2.123 -2.242 1.00 98.44 110 VAL A C 1
ATOM 852 O O . VAL A 1 110 ? 1.968 2.070 -1.555 1.00 98.44 110 VAL A O 1
ATOM 855 N N . GLY A 1 111 ? 4.072 1.398 -1.971 1.00 98.25 111 GLY A N 1
ATOM 856 C CA . GLY A 1 111 ? 4.132 0.408 -0.902 1.00 98.25 111 GLY A CA 1
ATOM 857 C C . GLY A 1 111 ? 4.017 1.038 0.486 1.00 98.25 111 GLY A C 1
ATOM 858 O O . GLY A 1 111 ? 3.187 0.623 1.297 1.00 98.25 111 GLY A O 1
ATOM 859 N N . LYS A 1 112 ? 4.788 2.106 0.737 1.00 98.62 112 LYS A N 1
ATOM 860 C CA . LYS A 1 112 ? 4.722 2.885 1.988 1.00 98.62 112 LYS A CA 1
ATOM 861 C C . LYS A 1 112 ? 3.348 3.521 2.188 1.00 98.62 112 LYS A C 1
ATOM 863 O O . LYS A 1 112 ? 2.791 3.448 3.285 1.00 98.62 112 LYS A O 1
ATOM 868 N N . TRP A 1 113 ? 2.803 4.136 1.137 1.00 98.75 113 TRP A N 1
ATOM 869 C CA . TRP A 1 113 ? 1.478 4.746 1.184 1.00 98.75 113 TRP A CA 1
ATOM 870 C C . TRP A 1 113 ? 0.403 3.699 1.470 1.00 98.75 113 TRP A C 1
ATOM 872 O O . TRP A 1 113 ? -0.414 3.918 2.357 1.00 98.75 113 TRP A O 1
ATOM 882 N N . LEU A 1 114 ? 0.435 2.548 0.792 1.00 98.75 114 LEU A N 1
ATOM 883 C CA . LEU A 1 114 ? -0.563 1.494 0.957 1.00 98.75 114 LEU A CA 1
ATOM 884 C C . LEU A 1 114 ? -0.500 0.863 2.352 1.00 98.75 114 LEU A C 1
ATOM 886 O O . LEU A 1 114 ? -1.545 0.629 2.958 1.00 98.75 114 LEU A O 1
ATOM 890 N N . HIS A 1 115 ? 0.700 0.646 2.895 1.00 98.75 115 HIS A N 1
ATOM 891 C CA . HIS A 1 115 ? 0.879 0.186 4.273 1.00 98.75 115 HIS A CA 1
ATOM 892 C C . HIS A 1 115 ? 0.234 1.154 5.278 1.00 98.75 115 HIS A C 1
ATOM 894 O O . HIS A 1 115 ? -0.617 0.753 6.078 1.00 98.75 115 HIS A O 1
ATOM 900 N N . ALA A 1 116 ? 0.570 2.445 5.182 1.00 98.56 116 ALA A N 1
ATOM 901 C CA . ALA A 1 116 ? 0.010 3.478 6.050 1.00 98.56 116 ALA A CA 1
ATOM 902 C C . ALA A 1 116 ? -1.511 3.622 5.873 1.00 98.56 116 ALA A C 1
ATOM 904 O O . ALA A 1 116 ? -2.246 3.652 6.858 1.00 98.56 116 ALA A O 1
ATOM 905 N N . ALA A 1 117 ? -1.997 3.657 4.630 1.00 98.62 117 ALA A N 1
ATOM 906 C CA . ALA A 1 117 ? -3.417 3.757 4.308 1.00 98.62 117 ALA A CA 1
ATOM 907 C C . ALA A 1 117 ? -4.215 2.578 4.863 1.00 98.62 117 ALA A C 1
ATOM 909 O O . ALA A 1 117 ? -5.272 2.794 5.449 1.00 98.62 117 ALA A O 1
ATOM 910 N N . SER A 1 118 ? -3.682 1.360 4.763 1.00 98.50 118 SER A N 1
ATOM 911 C CA . SER A 1 118 ? -4.344 0.165 5.284 1.00 98.50 118 SER A CA 1
ATOM 912 C C . SER A 1 118 ? -4.508 0.237 6.802 1.00 98.50 118 SER A C 1
ATOM 914 O O . SER A 1 118 ? -5.610 0.036 7.312 1.00 98.50 118 SER A O 1
ATOM 916 N N . ILE A 1 119 ? -3.446 0.588 7.536 1.00 97.44 119 ILE A N 1
ATOM 917 C CA . ILE A 1 119 ? -3.503 0.749 8.998 1.00 97.44 119 ILE A CA 1
ATOM 918 C C . ILE A 1 119 ? -4.459 1.879 9.390 1.00 97.44 119 ILE A C 1
ATOM 920 O O . ILE A 1 119 ? -5.309 1.685 10.260 1.00 97.44 119 ILE A O 1
ATOM 924 N N . THR A 1 120 ? -4.356 3.035 8.733 1.00 97.69 120 THR A N 1
ATOM 925 C CA . THR A 1 120 ? -5.220 4.183 9.020 1.00 97.69 120 THR A CA 1
ATOM 926 C C . THR A 1 120 ? -6.683 3.865 8.723 1.00 97.69 120 THR A C 1
ATOM 928 O O . THR A 1 120 ? -7.533 4.194 9.543 1.00 97.69 120 THR A O 1
ATOM 931 N N . TRP A 1 121 ? -6.998 3.172 7.626 1.00 97.88 121 TRP A N 1
ATOM 932 C CA . TRP A 1 121 ? -8.363 2.729 7.333 1.00 97.88 121 TRP A CA 1
ATOM 933 C C . TRP A 1 121 ? -8.888 1.751 8.390 1.00 97.88 121 TRP A C 1
ATOM 935 O O . TRP A 1 121 ? -10.015 1.912 8.847 1.00 97.88 121 TRP A O 1
ATOM 945 N N . ALA A 1 122 ? -8.078 0.795 8.853 1.00 96.88 122 ALA A N 1
ATOM 946 C CA . ALA A 1 122 ? -8.489 -0.101 9.937 1.00 96.88 122 ALA A CA 1
ATOM 947 C C . ALA A 1 122 ? -8.799 0.650 11.249 1.00 96.88 122 ALA A C 1
ATOM 949 O O . ALA A 1 122 ? -9.631 0.194 12.034 1.00 96.88 122 ALA A O 1
ATOM 950 N N . TYR A 1 123 ? -8.150 1.794 11.487 1.00 96.88 123 TYR A N 1
ATOM 951 C CA . TYR A 1 123 ? -8.423 2.658 12.637 1.00 96.88 123 TYR A CA 1
ATOM 952 C C . TYR A 1 123 ? -9.667 3.539 12.441 1.00 96.88 123 TYR A C 1
ATOM 954 O O . TYR A 1 123 ? -10.490 3.660 13.351 1.00 96.88 123 TYR A O 1
ATOM 962 N N . THR A 1 124 ? -9.801 4.185 11.278 1.00 95.69 124 THR A N 1
ATOM 963 C CA . THR A 1 124 ? -10.833 5.207 11.027 1.00 95.69 124 THR A CA 1
ATOM 964 C C . THR A 1 124 ? -12.133 4.652 10.457 1.00 95.69 124 THR A C 1
ATOM 966 O O . THR A 1 124 ? -13.178 5.268 10.645 1.00 95.69 124 THR A O 1
ATOM 969 N N . GLY A 1 125 ? -12.078 3.536 9.730 1.00 95.50 125 GLY A N 1
ATOM 970 C CA . GLY A 1 125 ? -13.189 3.012 8.937 1.00 95.50 125 GLY A CA 1
ATOM 971 C C . GLY A 1 125 ? -13.572 3.881 7.732 1.00 95.50 125 GLY A C 1
ATOM 972 O O . GLY A 1 125 ? -14.649 3.681 7.182 1.00 95.50 125 GLY A O 1
ATOM 973 N N . ASP A 1 126 ? -12.738 4.845 7.319 1.00 96.25 126 ASP A N 1
ATOM 974 C CA . ASP A 1 126 ? -13.095 5.823 6.279 1.00 96.25 126 ASP A CA 1
ATOM 975 C C . ASP A 1 126 ? -13.321 5.149 4.903 1.00 96.25 126 ASP A C 1
ATOM 977 O O . ASP A 1 126 ? -12.358 4.658 4.296 1.00 96.25 126 ASP A O 1
ATOM 981 N N . PRO A 1 127 ? -14.560 5.140 4.370 1.00 97.62 127 PRO A N 1
ATOM 982 C CA . PRO A 1 127 ? -14.867 4.469 3.108 1.00 97.62 127 PRO A CA 1
ATOM 983 C C . PRO A 1 127 ? -14.180 5.125 1.903 1.00 97.62 127 PRO A C 1
ATOM 985 O O . PRO A 1 127 ? -13.877 4.441 0.925 1.00 97.62 127 PRO A O 1
ATOM 988 N N . SER A 1 128 ? -13.868 6.423 1.969 1.00 98.00 128 SER A N 1
ATOM 989 C CA . SER A 1 128 ? -13.169 7.128 0.887 1.00 98.00 128 SER A CA 1
ATOM 990 C C . SER A 1 128 ? -11.726 6.645 0.768 1.00 98.00 128 SER A C 1
ATOM 992 O O . SER A 1 128 ? -11.210 6.465 -0.339 1.00 98.00 128 SER A O 1
ATOM 994 N N . LEU A 1 129 ? -11.079 6.401 1.915 1.00 98.38 129 LEU A N 1
ATOM 995 C CA . LEU A 1 129 ? -9.714 5.883 1.951 1.00 98.38 129 LEU A CA 1
ATOM 996 C C . LEU A 1 129 ? -9.678 4.441 1.442 1.00 98.38 129 LEU A C 1
ATOM 998 O O . LEU A 1 129 ? -8.817 4.119 0.624 1.00 98.38 129 LEU A O 1
ATOM 1002 N N . ARG A 1 130 ? -10.663 3.618 1.830 1.00 98.25 130 ARG A N 1
ATOM 1003 C CA . ARG A 1 130 ? -10.822 2.262 1.291 1.00 98.25 130 ARG A CA 1
ATOM 1004 C C . ARG A 1 130 ? -10.968 2.265 -0.228 1.00 98.25 130 ARG A C 1
ATOM 1006 O O . ARG A 1 130 ? -10.191 1.608 -0.911 1.00 98.25 130 ARG A O 1
ATOM 1013 N N . ALA A 1 131 ? -11.894 3.058 -0.766 1.00 98.69 131 ALA A N 1
ATOM 1014 C CA . ALA A 1 131 ? -12.113 3.133 -2.210 1.00 98.69 131 ALA A CA 1
ATOM 1015 C C . ALA A 1 131 ? -10.842 3.551 -2.971 1.00 98.69 131 ALA A C 1
ATOM 1017 O O . ALA A 1 131 ? -10.572 3.055 -4.065 1.00 98.69 131 ALA A O 1
ATOM 1018 N N . LYS A 1 132 ? -10.038 4.452 -2.394 1.00 98.75 132 LYS A N 1
ATOM 1019 C CA . LYS A 1 132 ? -8.754 4.863 -2.970 1.00 98.75 132 LYS A CA 1
ATOM 1020 C C . LYS A 1 132 ? -7.706 3.750 -2.932 1.00 98.75 132 LYS A C 1
ATOM 1022 O O . LYS A 1 132 ? -7.030 3.535 -3.936 1.00 98.75 132 LYS A O 1
ATOM 1027 N N . MET A 1 133 ? -7.583 3.036 -1.813 1.00 98.81 133 MET A N 1
ATOM 1028 C CA . MET A 1 133 ? -6.696 1.870 -1.705 1.00 98.81 133 MET A CA 1
ATOM 1029 C C . MET A 1 133 ? -7.026 0.831 -2.777 1.00 98.81 133 MET A C 1
ATOM 1031 O O . MET A 1 133 ? -6.127 0.402 -3.496 1.00 98.81 133 MET A O 1
ATOM 1035 N N . ASP A 1 134 ? -8.308 0.507 -2.948 1.00 98.88 134 ASP A N 1
ATOM 1036 C CA . ASP A 1 134 ? -8.763 -0.490 -3.919 1.00 98.88 134 ASP A CA 1
ATOM 1037 C C . ASP A 1 134 ? -8.421 -0.067 -5.359 1.00 98.88 134 ASP A C 1
ATOM 1039 O O . ASP A 1 134 ? -7.958 -0.885 -6.157 1.00 98.88 134 ASP A O 1
ATOM 1043 N N . ARG A 1 135 ? -8.577 1.220 -5.708 1.00 98.81 135 ARG A N 1
ATOM 1044 C CA . ARG A 1 135 ? -8.155 1.740 -7.023 1.00 98.81 135 ARG A CA 1
ATOM 1045 C C . ARG A 1 135 ? -6.647 1.630 -7.235 1.00 98.81 135 ARG A C 1
ATOM 1047 O O . ARG A 1 135 ? -6.220 1.147 -8.285 1.00 98.81 135 ARG A O 1
ATOM 1054 N N . VAL A 1 136 ? -5.850 2.047 -6.250 1.00 98.88 136 VAL A N 1
ATOM 1055 C CA . VAL A 1 136 ? -4.381 2.005 -6.333 1.00 98.88 136 VAL A CA 1
ATOM 1056 C C . VAL A 1 136 ? -3.883 0.568 -6.460 1.00 98.88 136 VAL A C 1
ATOM 1058 O O . VAL A 1 136 ? -3.083 0.286 -7.350 1.00 98.88 136 VAL A O 1
ATOM 1061 N N . VAL A 1 137 ? -4.396 -0.358 -5.643 1.00 98.88 137 VAL A N 1
ATOM 1062 C CA . VAL A 1 137 ? -4.039 -1.783 -5.718 1.00 98.88 137 VAL A CA 1
ATOM 1063 C C . VAL A 1 137 ? -4.434 -2.360 -7.072 1.00 98.88 137 VAL A C 1
ATOM 1065 O O . VAL A 1 137 ? -3.597 -2.955 -7.741 1.00 98.88 137 VAL A O 1
ATOM 1068 N N . ASN A 1 138 ? -5.661 -2.130 -7.547 1.00 98.88 138 ASN A N 1
ATOM 1069 C CA . ASN A 1 138 ? -6.091 -2.642 -8.852 1.00 98.88 138 ASN A CA 1
ATOM 1070 C C . ASN A 1 138 ? -5.230 -2.128 -10.016 1.00 98.88 138 ASN A C 1
ATOM 1072 O O . ASN A 1 138 ? -4.991 -2.859 -10.978 1.00 98.88 138 ASN A O 1
ATOM 1076 N N . ARG A 1 139 ? -4.756 -0.880 -9.958 1.00 98.81 139 ARG A N 1
ATOM 1077 C CA . ARG A 1 139 ? -3.799 -0.347 -10.937 1.00 98.81 139 ARG A CA 1
ATOM 1078 C C . ARG A 1 139 ? -2.431 -1.007 -10.800 1.00 98.81 139 ARG A C 1
ATOM 1080 O O . ARG A 1 139 ? -1.932 -1.517 -11.795 1.00 98.81 139 ARG A O 1
ATOM 1087 N N . LEU A 1 140 ? -1.886 -1.084 -9.587 1.00 98.88 140 LEU A N 1
ATOM 1088 C CA . LEU A 1 140 ? -0.589 -1.707 -9.316 1.00 98.88 140 LEU A CA 1
ATOM 1089 C C . LEU A 1 140 ? -0.544 -3.164 -9.800 1.00 98.88 140 LEU A C 1
ATOM 1091 O O . LEU A 1 140 ? 0.369 -3.540 -10.530 1.00 98.88 140 LEU A O 1
ATOM 1095 N N . LEU A 1 141 ? -1.563 -3.962 -9.471 1.00 98.81 141 LEU A N 1
ATOM 1096 C CA . LEU A 1 141 ? -1.642 -5.377 -9.846 1.00 98.81 141 LEU A CA 1
ATOM 1097 C C . LEU A 1 141 ? -1.631 -5.600 -11.365 1.00 98.81 141 LEU A C 1
ATOM 1099 O O . LEU A 1 141 ? -1.074 -6.589 -11.830 1.00 98.81 141 LEU A O 1
ATOM 1103 N N . ARG A 1 142 ? -2.191 -4.673 -12.155 1.00 98.75 142 ARG A N 1
ATOM 1104 C CA . ARG A 1 142 ? -2.155 -4.749 -13.629 1.00 98.75 142 ARG A CA 1
ATOM 1105 C C . ARG A 1 142 ? -0.756 -4.556 -14.216 1.00 98.75 142 ARG A C 1
ATOM 1107 O O . ARG A 1 142 ? -0.553 -4.858 -15.385 1.00 98.75 142 ARG A O 1
ATOM 1114 N N . THR A 1 143 ? 0.194 -4.057 -13.428 1.00 98.69 143 THR A N 1
ATOM 1115 C CA . THR A 1 143 ? 1.577 -3.827 -13.871 1.00 98.69 143 THR A CA 1
ATOM 1116 C C . THR A 1 143 ? 2.516 -4.990 -13.549 1.00 98.69 143 THR A C 1
ATOM 1118 O O . THR A 1 143 ? 3.679 -4.943 -13.963 1.00 98.69 143 THR A O 1
ATOM 1121 N N . GLN A 1 144 ? 2.045 -6.018 -12.827 1.00 98.75 144 GLN A N 1
ATOM 1122 C CA . GLN A 1 144 ? 2.847 -7.200 -12.515 1.00 98.75 144 GLN A CA 1
ATOM 1123 C C . GLN A 1 144 ? 3.116 -7.995 -13.794 1.00 98.75 144 GLN A C 1
ATOM 1125 O O . GLN A 1 144 ? 2.195 -8.310 -14.550 1.00 98.75 144 GLN A O 1
ATOM 1130 N N . LYS A 1 145 ? 4.388 -8.304 -14.045 1.00 98.50 145 LYS A N 1
ATOM 1131 C CA . LYS A 1 145 ? 4.804 -9.110 -15.193 1.00 98.50 145 LYS A CA 1
ATOM 1132 C C . LYS A 1 145 ? 4.475 -10.599 -14.978 1.00 98.50 145 LYS A C 1
ATOM 1134 O O . LYS A 1 145 ? 4.259 -11.017 -13.838 1.00 98.50 145 LYS A O 1
ATOM 1139 N N . PRO A 1 146 ? 4.437 -11.413 -16.053 1.00 98.25 146 PRO A N 1
ATOM 1140 C CA . PRO A 1 146 ? 4.071 -12.831 -15.964 1.00 98.25 146 PRO A CA 1
ATOM 1141 C C . PRO A 1 146 ? 4.946 -13.671 -15.024 1.00 98.25 146 PRO A C 1
ATOM 1143 O O . PRO A 1 146 ? 4.444 -14.600 -14.403 1.00 98.25 146 PRO A O 1
ATOM 1146 N N . ASP A 1 147 ? 6.224 -13.317 -14.895 1.00 98.12 147 ASP A N 1
ATOM 1147 C CA . ASP A 1 147 ? 7.209 -13.953 -14.009 1.00 98.12 147 ASP A CA 1
ATOM 1148 C C . ASP A 1 147 ? 7.097 -13.509 -12.540 1.00 98.12 147 ASP A C 1
ATOM 1150 O O . ASP A 1 147 ? 7.897 -13.924 -11.712 1.00 98.12 147 ASP A O 1
ATOM 1154 N N . GLY A 1 148 ? 6.125 -12.654 -12.210 1.00 98.38 148 GLY A N 1
ATOM 1155 C CA . GLY A 1 148 ? 5.923 -12.122 -10.865 1.00 98.38 148 GLY A CA 1
ATOM 1156 C C . GLY A 1 148 ? 6.588 -10.774 -10.608 1.00 98.38 148 GLY A C 1
ATOM 1157 O O . GLY A 1 148 ? 6.293 -10.154 -9.580 1.00 98.38 148 GLY A O 1
ATOM 1158 N N . TYR A 1 149 ? 7.395 -10.263 -11.546 1.00 98.69 149 TYR A N 1
ATOM 1159 C CA . TYR A 1 149 ? 8.121 -9.011 -11.356 1.00 98.69 149 TYR A CA 1
ATOM 1160 C C . TYR A 1 149 ? 7.159 -7.831 -11.211 1.00 98.69 149 TYR A C 1
ATOM 1162 O O . TYR A 1 149 ? 6.354 -7.540 -12.103 1.00 98.69 149 TYR A O 1
ATOM 1170 N N . LEU A 1 150 ? 7.269 -7.120 -10.089 1.00 98.50 150 LEU A N 1
ATOM 1171 C CA . LEU A 1 150 ? 6.460 -5.945 -9.773 1.00 98.50 150 LEU A CA 1
ATOM 1172 C C . LEU A 1 150 ? 7.363 -4.822 -9.258 1.00 98.50 150 LEU A C 1
ATOM 1174 O O . LEU A 1 150 ? 7.191 -4.311 -8.155 1.00 98.50 150 LEU A O 1
ATOM 1178 N N . GLY A 1 151 ? 8.340 -4.450 -10.085 1.00 97.88 151 GLY A N 1
ATOM 1179 C CA . GLY A 1 151 ? 9.224 -3.307 -9.869 1.00 97.88 151 GLY A CA 1
ATOM 1180 C C . GLY A 1 151 ? 9.068 -2.228 -10.938 1.00 97.88 151 GLY A C 1
ATOM 1181 O O . GLY A 1 151 ? 8.218 -2.316 -11.836 1.00 97.88 151 GLY A O 1
ATOM 1182 N N . THR A 1 152 ? 9.912 -1.203 -10.838 1.00 98.25 152 THR A N 1
ATOM 1183 C CA . THR A 1 152 ? 9.884 0.005 -11.683 1.00 98.25 152 THR A CA 1
ATOM 1184 C C . THR A 1 152 ? 11.057 0.088 -12.665 1.00 98.25 152 THR A C 1
ATOM 1186 O O . THR A 1 152 ? 11.244 1.123 -13.303 1.00 98.25 152 THR A O 1
ATOM 1189 N N . TYR A 1 153 ? 11.870 -0.968 -12.777 1.00 98.19 153 TYR A N 1
ATOM 1190 C CA . TYR A 1 153 ? 13.066 -1.012 -13.626 1.00 98.19 153 TYR A CA 1
ATOM 1191 C C . TYR A 1 153 ? 12.770 -1.694 -14.966 1.00 98.19 153 TYR A C 1
ATOM 1193 O O . TYR A 1 153 ? 11.785 -2.421 -15.116 1.00 98.19 153 TYR A O 1
ATOM 1201 N N . LEU A 1 154 ? 13.627 -1.452 -15.961 1.00 97.88 154 LEU A N 1
ATOM 1202 C CA . LEU A 1 154 ? 13.641 -2.234 -17.197 1.00 97.88 154 LEU A CA 1
ATOM 1203 C C . LEU A 1 154 ? 14.181 -3.645 -16.930 1.00 97.88 154 LEU A C 1
ATOM 1205 O O . LEU A 1 154 ? 14.939 -3.856 -15.989 1.00 97.88 154 LEU A O 1
ATOM 1209 N N . ASP A 1 155 ? 13.850 -4.600 -17.803 1.00 97.06 155 ASP A N 1
ATOM 1210 C CA . ASP A 1 155 ? 14.222 -6.012 -17.612 1.00 97.06 155 ASP A CA 1
ATOM 1211 C C . ASP A 1 155 ? 15.736 -6.235 -17.506 1.00 97.06 155 ASP A C 1
ATOM 1213 O O . ASP A 1 155 ? 16.180 -7.067 -16.722 1.00 97.06 155 ASP A O 1
ATOM 1217 N N . LYS A 1 156 ? 16.529 -5.444 -18.235 1.00 97.44 156 LYS A N 1
ATOM 1218 C CA . LYS A 1 156 ? 17.997 -5.505 -18.202 1.00 97.44 156 LYS A CA 1
ATOM 1219 C C . LYS A 1 156 ? 18.624 -4.955 -16.913 1.00 97.44 156 LYS A C 1
ATOM 1221 O O . LYS A 1 156 ? 19.790 -5.223 -16.659 1.00 97.44 156 LYS A O 1
ATOM 1226 N N . ASP A 1 157 ? 17.874 -4.168 -16.140 1.00 96.94 157 ASP A N 1
ATOM 1227 C CA . ASP A 1 157 ? 18.373 -3.445 -14.962 1.00 96.94 157 ASP A CA 1
ATOM 1228 C C . ASP A 1 157 ? 17.787 -4.001 -13.650 1.00 96.94 157 ASP A C 1
ATOM 1230 O O . ASP A 1 157 ? 18.012 -3.433 -12.577 1.00 96.94 157 ASP A O 1
ATOM 1234 N N . ARG A 1 158 ? 17.021 -5.099 -13.722 1.00 96.69 158 ARG A N 1
ATOM 1235 C CA . ARG A 1 158 ? 16.427 -5.737 -12.543 1.00 96.69 158 ARG A CA 1
ATOM 1236 C C . ARG A 1 158 ? 17.492 -6.121 -11.527 1.00 96.69 158 ARG A C 1
ATOM 1238 O O . ARG A 1 158 ? 18.613 -6.473 -11.889 1.00 96.69 158 ARG A O 1
ATOM 1245 N N . TRP A 1 159 ? 17.114 -6.080 -10.253 1.00 95.94 159 TRP A N 1
ATOM 1246 C CA . TRP A 1 159 ? 17.966 -6.491 -9.125 1.00 95.94 159 TRP A CA 1
ATOM 1247 C C . TRP A 1 159 ? 19.236 -5.657 -8.935 1.00 95.94 159 TRP A C 1
ATOM 1249 O O . TRP A 1 159 ? 20.087 -5.994 -8.115 1.00 95.94 159 TRP A O 1
ATOM 1259 N N . THR A 1 160 ? 19.349 -4.536 -9.640 1.00 95.19 160 THR A N 1
ATOM 1260 C CA . THR A 1 160 ? 20.397 -3.546 -9.409 1.00 95.19 160 THR A CA 1
ATOM 1261 C C . THR A 1 160 ? 19.874 -2.414 -8.528 1.00 95.19 160 THR A C 1
ATOM 1263 O O . THR A 1 160 ? 18.669 -2.161 -8.439 1.00 95.19 160 THR A O 1
ATOM 1266 N N . SER A 1 161 ? 20.793 -1.696 -7.878 1.00 95.38 161 SER A N 1
ATOM 1267 C CA . SER A 1 161 ? 20.488 -0.459 -7.155 1.00 95.38 161 SER A CA 1
ATOM 1268 C C . SER A 1 161 ? 19.341 -0.622 -6.134 1.00 95.38 161 SER A C 1
ATOM 1270 O O . SER A 1 161 ? 19.474 -1.389 -5.181 1.00 95.38 161 SER A O 1
ATOM 1272 N N . TRP A 1 162 ? 18.217 0.082 -6.310 1.00 97.00 162 TRP A N 1
ATOM 1273 C CA . TRP A 1 162 ? 17.085 0.095 -5.377 1.00 97.00 162 TRP A CA 1
ATOM 1274 C C . TRP A 1 162 ? 15.973 -0.904 -5.735 1.00 97.00 162 TRP A C 1
ATOM 1276 O O . TRP A 1 162 ? 14.921 -0.886 -5.098 1.00 97.00 162 TRP A O 1
ATOM 1286 N N . ASP A 1 163 ? 16.139 -1.772 -6.733 1.00 97.12 163 ASP A N 1
ATOM 1287 C CA . ASP A 1 163 ? 15.019 -2.590 -7.223 1.00 97.12 163 ASP A CA 1
ATOM 1288 C C . ASP A 1 163 ? 14.511 -3.606 -6.178 1.00 97.12 163 ASP A C 1
ATOM 1290 O O . ASP A 1 163 ? 13.306 -3.735 -5.945 1.00 97.12 163 ASP A O 1
ATOM 1294 N N . VAL A 1 164 ? 15.419 -4.255 -5.438 1.00 97.12 164 VAL A N 1
ATOM 1295 C CA . VAL A 1 164 ? 15.052 -5.133 -4.304 1.00 97.12 164 VAL A CA 1
ATOM 1296 C C . VAL A 1 164 ? 14.3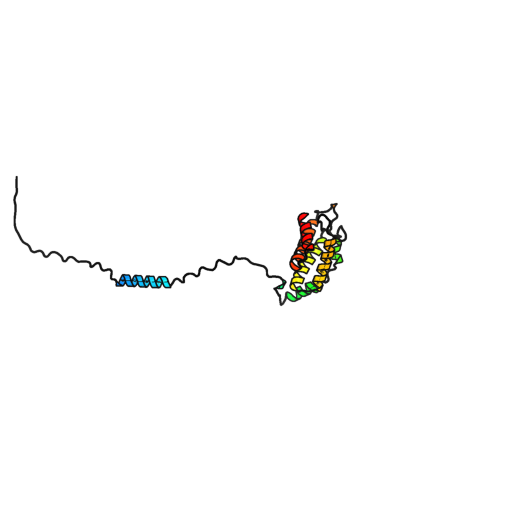52 -4.336 -3.192 1.00 97.12 164 VAL A C 1
ATOM 1298 O O . VAL A 1 164 ? 13.398 -4.806 -2.569 1.00 97.12 164 VAL A O 1
ATOM 1301 N N . TRP A 1 165 ? 14.776 -3.089 -2.970 1.00 97.75 165 TRP A N 1
ATOM 1302 C CA . TRP A 1 165 ? 14.149 -2.183 -2.006 1.00 97.75 165 TRP A CA 1
ATOM 1303 C C . TRP A 1 165 ? 12.720 -1.808 -2.412 1.00 97.75 165 TRP A C 1
ATOM 1305 O O . TRP A 1 165 ? 11.827 -1.777 -1.561 1.00 97.75 165 TRP A O 1
ATOM 1315 N N . VAL A 1 166 ? 12.473 -1.585 -3.706 1.00 97.56 166 VAL A N 1
ATOM 1316 C CA . VAL A 1 166 ? 11.122 -1.375 -4.242 1.00 97.56 166 VAL A CA 1
ATOM 1317 C C . VAL A 1 166 ? 10.242 -2.596 -3.962 1.00 97.56 166 VAL A C 1
ATOM 1319 O O . VAL A 1 166 ? 9.167 -2.435 -3.377 1.00 97.56 166 VAL A O 1
ATOM 1322 N N . HIS A 1 167 ? 10.710 -3.809 -4.275 1.00 98.25 167 HIS A N 1
ATOM 1323 C CA . HIS A 1 167 ? 9.943 -5.039 -4.035 1.00 98.25 167 HIS A CA 1
ATOM 13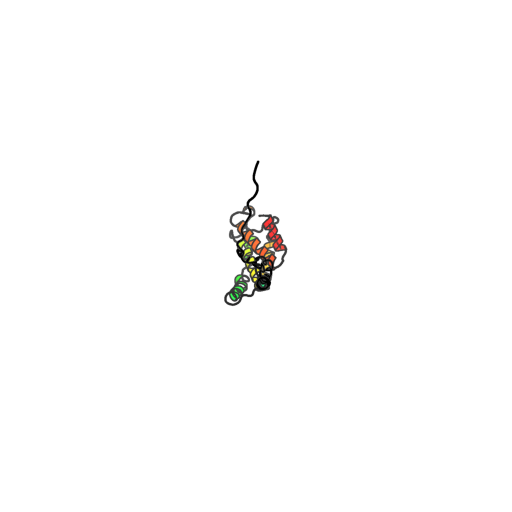24 C C . HIS A 1 167 ? 9.600 -5.235 -2.554 1.00 98.25 167 HIS A C 1
ATOM 1326 O O . HIS A 1 167 ? 8.453 -5.548 -2.236 1.00 98.25 167 HIS A O 1
ATOM 1332 N N . LYS A 1 168 ? 10.534 -4.952 -1.633 1.00 98.12 168 LYS A N 1
ATOM 1333 C CA . LYS A 1 168 ? 10.264 -4.963 -0.183 1.00 98.12 168 LYS A CA 1
ATOM 1334 C C . LYS A 1 168 ? 9.057 -4.091 0.183 1.00 98.12 168 LYS A C 1
ATOM 1336 O O . LYS A 1 168 ? 8.202 -4.522 0.958 1.00 98.12 168 LYS A O 1
ATOM 1341 N N . TYR A 1 169 ? 8.978 -2.860 -0.325 1.00 98.56 169 TYR A N 1
ATOM 1342 C CA . TYR A 1 169 ? 7.863 -1.970 0.018 1.00 98.56 169 TYR A CA 1
ATOM 1343 C C . TYR A 1 169 ? 6.561 -2.365 -0.664 1.00 98.56 169 TYR A C 1
ATOM 1345 O O . TYR A 1 169 ? 5.505 -2.254 -0.040 1.00 98.56 169 TYR A O 1
ATOM 1353 N N . VAL A 1 170 ? 6.623 -2.852 -1.902 1.00 98.56 170 VAL A N 1
ATOM 1354 C CA . VAL A 1 170 ? 5.452 -3.403 -2.591 1.00 98.56 170 VAL A CA 1
ATOM 1355 C C . VAL A 1 170 ? 4.882 -4.585 -1.802 1.00 98.56 170 VAL A C 1
ATOM 1357 O O . VAL A 1 170 ? 3.687 -4.582 -1.507 1.00 98.56 170 VAL A O 1
ATOM 1360 N N . LEU A 1 171 ? 5.727 -5.528 -1.366 1.00 98.75 171 LEU A N 1
ATOM 1361 C CA . LEU A 1 171 ? 5.337 -6.637 -0.488 1.00 98.75 171 LEU A CA 1
ATOM 1362 C C . LEU A 1 171 ? 4.684 -6.134 0.801 1.00 98.75 171 LEU A C 1
ATOM 1364 O O . LEU A 1 171 ? 3.580 -6.560 1.137 1.00 98.75 171 LEU A O 1
ATOM 1368 N N . LEU A 1 172 ? 5.322 -5.186 1.497 1.00 98.69 172 LEU A N 1
ATOM 1369 C CA . LEU A 1 172 ? 4.780 -4.609 2.729 1.00 98.69 172 LEU A CA 1
ATOM 1370 C C . LEU A 1 172 ? 3.384 -4.007 2.511 1.00 98.69 172 LEU A C 1
ATOM 1372 O O . LEU A 1 172 ? 2.473 -4.253 3.304 1.00 98.69 172 LEU A O 1
ATOM 1376 N N . GLY A 1 173 ? 3.207 -3.237 1.436 1.00 98.75 173 GLY A N 1
ATOM 1377 C CA . GLY A 1 173 ? 1.929 -2.628 1.080 1.00 98.75 173 GLY A CA 1
ATOM 1378 C C . GLY A 1 173 ? 0.851 -3.668 0.768 1.00 98.75 173 GLY A C 1
ATOM 1379 O O . GLY A 1 173 ? -0.227 -3.618 1.361 1.00 98.75 173 GLY A O 1
ATOM 1380 N N . LEU A 1 174 ? 1.147 -4.625 -0.118 1.00 98.88 174 LEU A N 1
ATOM 1381 C CA . LEU A 1 174 ? 0.204 -5.667 -0.538 1.00 98.88 174 LEU A CA 1
ATOM 1382 C C . LEU A 1 174 ? -0.221 -6.566 0.627 1.00 98.88 174 LEU A C 1
ATOM 1384 O O . LEU A 1 174 ? -1.413 -6.821 0.788 1.00 98.88 174 LEU A O 1
ATOM 1388 N N . LEU A 1 175 ? 0.722 -6.990 1.473 1.00 98.81 175 LEU A N 1
ATOM 1389 C CA . LEU A 1 175 ? 0.420 -7.812 2.649 1.00 98.81 175 LEU A CA 1
ATOM 1390 C C . LEU A 1 175 ? -0.430 -7.047 3.668 1.00 98.81 175 LEU A C 1
ATOM 1392 O O . LEU A 1 175 ? -1.398 -7.593 4.192 1.00 98.81 175 LEU A O 1
ATOM 1396 N N . SER A 1 176 ? -0.129 -5.768 3.903 1.00 98.56 176 SER A N 1
ATOM 1397 C CA . SER A 1 176 ? -0.902 -4.937 4.841 1.00 98.56 176 SER A CA 1
ATOM 1398 C C . SER A 1 176 ? -2.330 -4.697 4.371 1.00 98.56 176 SER A C 1
ATOM 1400 O O . SER A 1 176 ? -3.253 -4.655 5.193 1.00 98.56 176 SER A O 1
ATOM 1402 N N . TYR A 1 177 ? -2.497 -4.535 3.057 1.00 98.81 177 TYR A N 1
ATOM 1403 C CA . TYR A 1 177 ? -3.792 -4.422 2.406 1.00 98.81 177 TYR A CA 1
ATOM 1404 C C . TYR A 1 177 ? -4.559 -5.745 2.488 1.00 98.81 177 TYR A C 1
ATOM 1406 O O . TYR A 1 177 ? -5.705 -5.744 2.938 1.00 98.81 177 TYR A O 1
ATOM 1414 N N . TYR A 1 178 ? -3.932 -6.874 2.144 1.00 98.75 178 TYR A N 1
ATOM 1415 C CA . TYR A 1 178 ? -4.547 -8.199 2.249 1.00 98.75 178 TYR A CA 1
ATOM 1416 C C . TYR A 1 178 ? -5.008 -8.506 3.678 1.00 98.75 178 TYR A C 1
ATOM 1418 O O . TYR A 1 178 ? -6.171 -8.840 3.879 1.00 98.75 178 TYR A O 1
ATOM 1426 N N . GLU A 1 179 ? -4.144 -8.312 4.678 1.00 97.69 179 GLU A N 1
ATOM 1427 C CA . GLU A 1 179 ? -4.442 -8.607 6.088 1.00 97.69 179 GLU A CA 1
ATOM 1428 C C . GLU A 1 179 ? -5.723 -7.910 6.580 1.00 97.69 179 GLU A C 1
ATOM 1430 O O . GLU A 1 179 ? -6.448 -8.441 7.419 1.00 97.69 179 GLU A O 1
ATOM 1435 N N . ARG A 1 180 ? -6.019 -6.713 6.058 1.00 97.12 180 ARG A N 1
ATOM 1436 C CA . ARG A 1 180 ? -7.142 -5.883 6.519 1.00 97.12 180 ARG A CA 1
ATOM 1437 C C . ARG A 1 180 ? -8.371 -5.965 5.625 1.00 97.12 180 ARG A C 1
ATOM 1439 O O . ARG A 1 180 ? -9.476 -5.734 6.106 1.00 97.12 180 ARG A O 1
ATOM 1446 N N . THR A 1 181 ? -8.193 -6.239 4.337 1.00 97.56 181 THR A N 1
ATOM 1447 C CA . THR A 1 181 ? -9.294 -6.264 3.360 1.00 97.56 181 THR A CA 1
ATOM 1448 C C . THR A 1 181 ? -9.745 -7.671 2.994 1.00 97.56 181 THR A C 1
ATOM 1450 O O . THR A 1 181 ? -10.878 -7.829 2.550 1.00 97.56 181 THR A O 1
ATOM 1453 N N . GLY A 1 182 ? -8.876 -8.669 3.168 1.00 97.88 182 GLY A N 1
ATOM 1454 C CA . GLY A 1 182 ? -9.087 -10.039 2.713 1.00 97.88 182 GLY A CA 1
ATOM 1455 C C . GLY A 1 182 ? -8.971 -10.232 1.199 1.00 97.88 182 GLY A C 1
ATOM 1456 O O . GLY A 1 182 ? -9.302 -11.311 0.729 1.00 97.88 182 GLY A O 1
ATOM 1457 N N . GLU A 1 183 ? -8.529 -9.230 0.426 1.00 98.19 183 GLU A N 1
ATOM 1458 C CA . GLU A 1 183 ? -8.476 -9.303 -1.043 1.00 98.19 183 GLU A CA 1
ATOM 1459 C C . GLU A 1 183 ? -7.395 -10.290 -1.533 1.00 98.19 183 GLU A C 1
ATOM 1461 O O . GLU A 1 183 ? -6.201 -9.959 -1.497 1.00 98.19 183 GLU A O 1
ATOM 1466 N N . PRO A 1 184 ? -7.770 -11.487 -2.024 1.00 98.44 184 PRO A N 1
ATOM 1467 C CA . PRO A 1 184 ? -6.816 -12.558 -2.305 1.00 98.44 184 PRO A CA 1
ATOM 1468 C C . PRO A 1 184 ? -5.834 -12.199 -3.422 1.00 98.44 184 PRO A C 1
ATOM 1470 O O . PRO A 1 184 ? -4.668 -12.586 -3.350 1.00 98.44 184 PRO A O 1
ATOM 1473 N N . ARG A 1 185 ? -6.242 -11.378 -4.403 1.00 98.62 185 ARG A N 1
ATOM 1474 C CA . ARG A 1 185 ? -5.367 -10.990 -5.523 1.00 98.62 185 ARG A CA 1
ATOM 1475 C C . ARG A 1 185 ? -4.127 -10.226 -5.058 1.00 98.62 185 ARG A C 1
ATOM 1477 O O . ARG A 1 185 ? -3.084 -10.310 -5.703 1.00 98.62 185 ARG A O 1
ATOM 1484 N N . ALA A 1 186 ? -4.221 -9.490 -3.948 1.00 98.75 186 ALA A N 1
ATOM 1485 C CA . ALA A 1 186 ? -3.072 -8.801 -3.368 1.00 98.75 186 ALA A CA 1
ATOM 1486 C C . ALA A 1 186 ? -2.069 -9.786 -2.749 1.00 98.75 186 ALA A C 1
ATOM 1488 O O . ALA A 1 186 ? -0.863 -9.622 -2.935 1.00 98.75 186 ALA A O 1
ATOM 1489 N N . LEU A 1 187 ? -2.557 -10.827 -2.064 1.00 98.81 187 LEU A N 1
ATOM 1490 C CA . LEU A 1 187 ? -1.703 -11.886 -1.529 1.00 98.81 187 LEU A CA 1
ATOM 1491 C C . LEU A 1 187 ? -1.056 -12.702 -2.649 1.00 98.81 187 LEU A C 1
ATOM 1493 O O . LEU A 1 187 ? 0.134 -12.994 -2.575 1.00 98.81 187 LEU A O 1
ATOM 1497 N N . ASP A 1 188 ? -1.807 -13.036 -3.695 1.00 98.81 188 ASP A N 1
ATOM 1498 C CA . ASP A 1 188 ? -1.277 -13.804 -4.823 1.00 98.81 188 ASP A CA 1
ATOM 1499 C C . ASP A 1 188 ? -0.176 -13.040 -5.560 1.00 98.81 188 ASP A C 1
ATOM 1501 O O . ASP A 1 188 ? 0.854 -13.614 -5.909 1.00 98.81 188 ASP A O 1
ATOM 1505 N N . ALA A 1 189 ? -0.339 -11.728 -5.738 1.00 98.81 189 ALA A N 1
ATOM 1506 C CA . ALA A 1 189 ? 0.719 -10.895 -6.296 1.00 98.81 189 ALA A CA 1
ATOM 1507 C C . ALA A 1 189 ? 1.951 -10.828 -5.387 1.00 98.81 189 ALA A C 1
ATOM 1509 O O . ALA A 1 189 ? 3.071 -10.901 -5.890 1.00 98.81 189 ALA A O 1
ATOM 1510 N N . ALA A 1 190 ? 1.760 -10.737 -4.066 1.00 98.75 190 ALA A N 1
ATOM 1511 C CA . ALA A 1 190 ? 2.861 -10.773 -3.108 1.00 98.75 190 ALA A CA 1
ATOM 1512 C C . ALA A 1 190 ? 3.611 -12.117 -3.136 1.00 98.75 190 ALA A C 1
ATOM 1514 O O . ALA A 1 190 ? 4.838 -12.120 -3.113 1.00 98.75 190 ALA A O 1
ATOM 1515 N N . ARG A 1 191 ? 2.899 -13.245 -3.257 1.00 98.81 191 ARG A N 1
ATOM 1516 C CA . ARG A 1 191 ? 3.512 -14.574 -3.430 1.00 98.81 191 ARG A CA 1
ATOM 1517 C C . ARG A 1 191 ? 4.370 -14.635 -4.682 1.00 98.81 191 ARG A C 1
ATOM 1519 O O . ARG A 1 191 ? 5.533 -14.974 -4.574 1.00 98.81 191 ARG A O 1
ATOM 1526 N N . LYS A 1 192 ? 3.847 -14.187 -5.827 1.00 98.81 192 LYS A N 1
ATOM 1527 C CA . LYS A 1 192 ? 4.610 -14.156 -7.085 1.00 98.81 192 LYS A CA 1
ATOM 1528 C C . LYS A 1 192 ? 5.881 -13.310 -7.006 1.00 98.81 192 LYS A C 1
ATOM 1530 O O . LYS A 1 192 ? 6.863 -13.644 -7.651 1.00 98.81 192 LYS A O 1
ATOM 1535 N N . ILE A 1 193 ? 5.868 -12.219 -6.236 1.00 98.44 193 ILE A N 1
ATOM 1536 C CA . ILE A 1 193 ? 7.097 -11.465 -5.952 1.00 98.44 193 ILE A CA 1
ATOM 1537 C C . ILE A 1 193 ? 8.053 -12.320 -5.118 1.00 98.44 193 ILE A C 1
ATOM 1539 O O . ILE A 1 193 ? 9.230 -12.384 -5.440 1.00 98.44 193 ILE A O 1
ATOM 1543 N N . GLY A 1 194 ? 7.556 -12.952 -4.053 1.00 97.75 194 GLY A N 1
ATOM 1544 C CA . GLY A 1 194 ? 8.360 -13.814 -3.186 1.00 97.75 194 GLY A CA 1
ATOM 1545 C C . GLY A 1 194 ? 8.958 -15.024 -3.904 1.00 97.75 194 GLY A C 1
ATOM 1546 O O . GLY A 1 194 ? 10.099 -15.355 -3.634 1.00 97.75 194 GLY A O 1
ATOM 1547 N N . ASP A 1 195 ? 8.223 -15.634 -4.834 1.00 98.50 195 ASP A N 1
ATOM 1548 C CA . ASP A 1 195 ? 8.682 -16.775 -5.636 1.00 98.50 195 ASP A CA 1
ATOM 1549 C C . ASP A 1 195 ? 9.747 -16.372 -6.673 1.00 98.50 195 ASP A C 1
ATOM 1551 O O . ASP A 1 195 ? 10.520 -17.212 -7.129 1.00 98.50 195 ASP A O 1
ATOM 1555 N N . LEU A 1 196 ? 9.762 -15.097 -7.078 1.00 97.38 196 LEU A N 1
ATOM 1556 C CA . LEU A 1 196 ? 10.727 -14.546 -8.029 1.00 97.38 196 LEU A CA 1
ATOM 1557 C C . LEU A 1 196 ? 12.059 -14.138 -7.371 1.00 97.38 196 LEU A C 1
ATOM 1559 O O . LEU A 1 196 ? 13.079 -14.118 -8.062 1.00 97.38 196 LEU A O 1
ATOM 1563 N N . LEU A 1 197 ? 12.032 -13.744 -6.092 1.00 92.38 197 LEU A N 1
ATOM 1564 C CA . LEU A 1 197 ? 13.199 -13.288 -5.319 1.00 92.38 197 LEU A CA 1
ATOM 1565 C 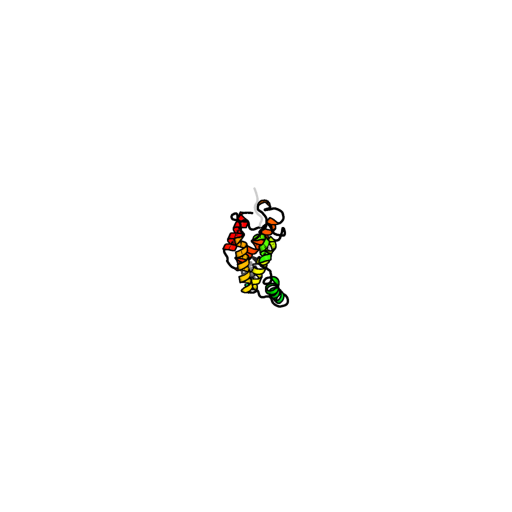C . LEU A 1 197 ? 14.062 -14.460 -4.835 1.00 92.38 197 LEU A C 1
ATOM 1567 O O . LEU A 1 197 ? 15.302 -14.293 -4.873 1.00 92.38 197 LEU A O 1
#

pLDDT: mean 85.31, std 19.75, range [35.78, 98.88]

Foldseek 3Di:
DDDDDDDDDDDDDDDDPDPPPPPDPDPVVVVVVVVVVVVVVVPDDPPPPPDDPPPPDDDDDQLLVDDDDDPVRVVLVCCQPVPLLPDDLCQQCVLLVDAQDPDPQSLLRVLVSLLSLLSSCSNPVDVSSVVSSVVSLVSQLVSQDPQLQRFRHDPVCAPPDCGVVSLVSLLNNLVSNCVRPVPVSSVVSSVSSVVND

Radius of gyration: 45.62 Å; chains: 1; bounding box: 58×99×130 Å

Sequence (197 aa):
MNSLSERVFHRKTKSPEEIQIKTGLSNFIITQLALLAALWAGCFPLGKAFAAPEPDRQVPFKVSSVRLAGFLQPRIIANARSRLLAMDEGALLAGFEHRPGTQAWIGEHVGKWLHAASITWAYTGDPSLRAKMDRVVNRLLRTQKPDGYLGTYLDKDRWTSWDVWVHKYVLLGLLSYYERTGEPRALDAARKIGDLL